Protein AF-A0A813FLG3-F1 (afdb_monomer_lite)

Organism: Polarella glacialis (NCBI:txid89957)

Secondary structure (DSSP, 8-state):
-EEEEEETTS-EEEEE--TTSBHHHHHHHHHHHTT-SSPEEEEETTEEPPGGGTTSBGGGGT--TTEEEEEEE-PPP---------------------------------------------------SSHHHHHHHHHHHHHHHHHHHHHHHHHHHHHHHHHHHHHHHHHHHHHHHSPPPPPEEEEEETTTTEEEEEEEETT-SS-EEEHHHHHHTT-GGG-BGGG-EE-TTSTTTPEEEEEEEEEEEEETTEEEEEEEEEE-GGGSSSTT-EEEEHHHHHHTT-EEETTTTEEEESSTTSEEEEBPPGGGS-GGGS--TTS-----

Foldseek 3Di:
DWEWEAEPVGQIDIDDDDQQAFQVVVQVVCCVVRVPPDRWFKDFPNRTDDPVRRRGGNVVVVDDPHTYIYTHDPDDDDDDDDDDDDDDDDDDDDDDDDDDDDDDDDDDDDDDDDDDDDDDDDDDDDDDDPVVVVVVVVVVVVVVVVVVVVVVVVVVVVVVVVVVVVVVVVVVVVVVVDDDDFWWFWWQFPQQRDIATATEDQQDPFWAFEPLQCVVSVNNVQFDQVQWDFDDPQPGPWTFNGKHWQTFIDQDPDTDGGIHGYTHLVPDLANGETYDYNVNCVVQVWDCDPPQQWIATNHPPHDTTHTDDPVVHDPNHDRPPPPPPPPD

InterPro domains:
  IPR000626 Ubiquitin-like domain [PS50053] (1-74)
  IPR001969 Aspartic peptidase, active site [PS00141] (198-209)
  IPR001995 Peptidase A2A, retrovirus, catalytic [PS50175] (196-239)
  IPR019103 Aspartic peptidase, DDI1-type [PF09668] (195-289)
  IPR021109 Aspartic peptidase domain superfamily [G3DSA:2.40.70.10] (162-315)
  IPR021109 Aspartic peptidase domain superfamily [SSF50630] (189-289)
  IPR029071 Ubiquitin-like domain superfamily [SSF54236] (1-74)

Sequence (328 aa):
MRLVVKTVGGKEALLEVDPDLPLDVVRTQAASLLELDADPVFVLRGRVLPPEEGDRPLREFGLQEGNLLVALIKGAHHSREESEAQAFSEQGENRTEAGRTPGSVDHVLTAVTLPSSLPSSSARHDVVDADAEFALQLQADEDERVARRFQEEVDGEIAMEEQAKHSLGEARVAEIKAVPRLCHVRGDIAACGTWIPLMVDTGAQMSVLSSNLAGRLGLLDKVDRTSAGVAGGIGGGSRVLGKLRNVGVRFGELELAVDFAVLDGNQLPSPNLAILGLDQLAVHHMVVDLNTRTLLIGGVDGYPVKMLEDSEVPEEMRMDAAQKCTLQ

Structure (mmCIF, N/CA/C/O backbone):
data_AF-A0A813FLG3-F1
#
_entry.id   AF-A0A813FLG3-F1
#
loop_
_atom_site.group_PDB
_atom_site.id
_atom_site.type_symbol
_atom_site.label_atom_id
_atom_site.label_alt_id
_atom_site.label_comp_id
_atom_site.label_asym_id
_atom_site.label_entity_id
_atom_site.label_seq_id
_atom_site.pdbx_PDB_ins_code
_atom_site.Cartn_x
_atom_site.Cartn_y
_atom_site.Cartn_z
_atom_site.occupancy
_atom_site.B_iso_or_equiv
_atom_site.auth_seq_id
_atom_site.auth_comp_id
_atom_site.auth_asym_id
_atom_site.auth_atom_id
_atom_site.pdbx_PDB_model_num
ATOM 1 N N . MET A 1 1 ? 34.781 -15.747 -20.614 1.00 84.31 1 MET A N 1
ATOM 2 C CA . MET A 1 1 ? 34.247 -14.647 -19.782 1.00 84.31 1 MET A CA 1
ATOM 3 C C . MET A 1 1 ? 33.885 -15.155 -18.395 1.00 84.31 1 MET A C 1
ATOM 5 O O . MET A 1 1 ? 33.550 -16.324 -18.246 1.00 84.31 1 MET A O 1
ATOM 9 N N . ARG A 1 2 ? 33.964 -14.287 -17.382 1.00 85.25 2 ARG A N 1
ATOM 10 C CA . ARG A 1 2 ? 33.601 -14.615 -15.996 1.00 85.25 2 ARG A CA 1
ATOM 11 C C . ARG A 1 2 ? 32.200 -14.099 -15.694 1.00 85.25 2 ARG A C 1
ATOM 13 O O . ARG A 1 2 ? 31.951 -12.913 -15.888 1.00 85.25 2 ARG A O 1
ATOM 20 N N . LEU A 1 3 ? 31.307 -14.961 -15.235 1.00 86.56 3 LEU A N 1
ATOM 21 C CA . LEU A 1 3 ? 29.932 -14.632 -14.871 1.00 86.56 3 LEU A CA 1
ATOM 22 C C . LEU A 1 3 ? 29.723 -14.911 -13.388 1.00 86.56 3 LEU A C 1
ATOM 24 O O . LEU A 1 3 ? 30.189 -15.921 -12.871 1.00 86.56 3 LEU A O 1
ATOM 28 N N . VAL A 1 4 ? 29.002 -14.029 -12.708 1.00 86.38 4 VAL A N 1
ATOM 29 C CA . VAL A 1 4 ? 28.599 -14.239 -11.317 1.00 86.38 4 VAL A CA 1
ATOM 30 C C . VAL A 1 4 ? 27.158 -14.714 -11.331 1.00 86.38 4 VAL A C 1
ATOM 32 O O . VAL A 1 4 ? 26.297 -14.014 -11.851 1.00 86.38 4 VAL A O 1
ATOM 35 N N . VAL A 1 5 ? 26.870 -15.883 -10.770 1.00 86.62 5 VAL A N 1
ATOM 36 C CA . VAL A 1 5 ? 25.507 -16.411 -10.668 1.00 86.62 5 VAL A CA 1
ATOM 37 C C . VAL A 1 5 ? 25.080 -16.400 -9.207 1.00 86.62 5 VAL A C 1
ATOM 39 O O . VAL A 1 5 ? 25.762 -16.973 -8.362 1.00 86.62 5 VAL A O 1
ATOM 42 N N . LYS A 1 6 ? 23.949 -15.760 -8.899 1.00 85.50 6 LYS A N 1
ATOM 43 C CA . LYS A 1 6 ? 23.368 -15.709 -7.551 1.00 85.50 6 LYS A CA 1
ATOM 44 C C . LYS A 1 6 ? 21.965 -16.282 -7.531 1.00 85.50 6 LYS A C 1
ATOM 46 O O . LYS A 1 6 ? 21.152 -15.990 -8.399 1.00 85.50 6 LYS A O 1
ATOM 51 N N . THR A 1 7 ? 21.656 -17.058 -6.508 1.00 83.12 7 THR A N 1
ATOM 52 C CA . THR A 1 7 ? 20.292 -17.518 -6.228 1.00 83.12 7 THR A CA 1
ATOM 53 C C . THR A 1 7 ? 19.562 -16.513 -5.341 1.00 83.12 7 THR A C 1
ATOM 55 O O . THR A 1 7 ? 20.187 -15.744 -4.609 1.00 83.12 7 THR A O 1
ATOM 58 N N . VAL A 1 8 ? 18.227 -16.558 -5.339 1.00 75.50 8 VAL A N 1
ATOM 59 C CA . VAL A 1 8 ? 17.405 -15.780 -4.386 1.00 75.50 8 VAL A CA 1
ATOM 60 C C . VAL A 1 8 ? 17.693 -16.187 -2.934 1.00 75.50 8 VAL A C 1
ATOM 62 O O . VAL A 1 8 ? 17.618 -15.360 -2.034 1.00 75.50 8 VAL A O 1
ATOM 65 N N . GLY A 1 9 ? 18.095 -17.444 -2.713 1.00 70.75 9 GLY A N 1
ATOM 66 C CA . GLY A 1 9 ? 18.502 -17.972 -1.407 1.00 70.75 9 GLY A CA 1
ATOM 67 C C . GLY A 1 9 ? 19.906 -17.557 -0.950 1.00 70.75 9 GLY A C 1
ATOM 68 O O . GLY A 1 9 ? 20.385 -18.074 0.054 1.00 70.75 9 GLY A O 1
ATOM 69 N N . GLY A 1 10 ? 20.591 -16.664 -1.673 1.00 73.44 10 GLY A N 1
ATOM 70 C CA . GLY A 1 10 ? 21.884 -16.108 -1.265 1.00 73.44 10 GLY A CA 1
ATOM 71 C C . GLY A 1 10 ? 23.115 -16.949 -1.620 1.00 73.44 10 GLY A C 1
ATOM 72 O O . GLY A 1 10 ? 24.229 -16.503 -1.357 1.00 73.44 10 GLY A O 1
ATOM 73 N N . LYS A 1 11 ? 22.959 -18.121 -2.254 1.00 80.25 11 LYS A N 1
ATOM 74 C CA . LYS A 1 11 ? 24.095 -18.874 -2.822 1.00 80.25 11 LYS A CA 1
ATOM 75 C C . LYS A 1 11 ? 24.667 -18.138 -4.038 1.00 80.25 11 LYS A C 1
ATOM 77 O O . LYS A 1 11 ? 23.892 -17.679 -4.880 1.00 80.25 11 LYS A O 1
ATOM 82 N N . GLU A 1 12 ? 25.991 -18.072 -4.142 1.00 87.44 12 GLU A N 1
ATOM 83 C CA . GLU A 1 12 ? 26.731 -17.408 -5.220 1.00 87.44 12 GLU A CA 1
ATOM 84 C C . GLU A 1 12 ? 27.806 -18.339 -5.791 1.00 87.44 12 GLU A C 1
ATOM 86 O O . GLU A 1 12 ? 28.502 -19.016 -5.037 1.00 87.44 12 GLU A O 1
ATOM 91 N N . ALA A 1 13 ? 27.953 -18.349 -7.115 1.00 85.12 13 ALA A N 1
ATOM 92 C CA . ALA A 1 13 ? 28.989 -19.085 -7.825 1.00 85.12 13 ALA A CA 1
ATOM 93 C C . ALA A 1 13 ? 29.596 -18.220 -8.932 1.00 85.12 13 ALA A C 1
ATOM 95 O O . ALA A 1 13 ? 28.900 -17.444 -9.591 1.00 85.12 13 ALA A O 1
ATOM 96 N N . LEU A 1 14 ? 30.900 -18.376 -9.148 1.00 87.06 14 LEU A N 1
ATOM 97 C CA . LEU A 1 14 ? 31.613 -17.769 -10.264 1.00 87.06 14 LEU A CA 1
ATOM 98 C C . LEU A 1 14 ? 31.764 -18.813 -11.372 1.00 87.06 14 LEU A C 1
ATOM 100 O O . LEU A 1 14 ? 32.332 -19.877 -11.141 1.00 87.06 14 LEU A O 1
ATOM 104 N N . LEU A 1 15 ? 31.263 -18.504 -12.564 1.00 85.50 15 LEU A N 1
ATOM 105 C CA . LEU A 1 15 ? 31.378 -19.353 -13.743 1.00 85.50 15 LEU A CA 1
ATOM 106 C C . LEU A 1 15 ? 32.374 -18.748 -14.729 1.00 85.50 15 LEU A C 1
ATOM 108 O O . LEU A 1 15 ? 32.225 -17.603 -15.156 1.00 85.50 15 LEU A O 1
ATOM 112 N N . GLU A 1 16 ? 33.364 -19.537 -15.132 1.00 85.69 16 GLU A N 1
ATOM 113 C CA . GLU A 1 16 ? 34.264 -19.204 -16.235 1.00 85.69 16 GLU A CA 1
ATOM 114 C C . GLU A 1 16 ? 33.795 -19.945 -17.488 1.00 85.69 16 GLU A C 1
ATOM 116 O O . GLU A 1 16 ? 33.975 -21.153 -17.611 1.00 85.69 16 GLU A O 1
ATOM 121 N N . VAL A 1 17 ? 33.141 -19.224 -18.400 1.00 85.56 17 VAL A N 1
ATOM 122 C CA . VAL A 1 17 ? 32.478 -19.806 -19.578 1.00 85.56 17 VAL A CA 1
ATOM 123 C C . VAL A 1 17 ? 32.877 -19.082 -20.854 1.00 85.56 17 VAL A C 1
ATOM 125 O O . VAL A 1 17 ? 33.133 -17.876 -20.846 1.00 85.56 17 VAL A O 1
ATOM 128 N N . ASP A 1 18 ? 32.942 -19.808 -21.962 1.00 83.25 18 ASP A N 1
ATOM 129 C CA . ASP A 1 18 ? 33.194 -19.227 -23.280 1.00 83.25 18 ASP A CA 1
ATOM 130 C C . ASP A 1 18 ? 31.951 -18.446 -23.764 1.00 83.25 18 ASP A C 1
ATOM 132 O O . ASP A 1 18 ? 30.843 -18.969 -23.633 1.00 83.25 18 ASP A O 1
ATOM 136 N N . PRO A 1 19 ? 32.074 -17.203 -24.279 1.00 80.50 19 PRO A N 1
ATOM 137 C CA . PRO A 1 19 ? 30.938 -16.434 -24.806 1.00 80.50 19 PRO A CA 1
ATOM 138 C C . PRO A 1 19 ? 30.184 -17.105 -25.966 1.00 80.50 19 PRO A C 1
ATOM 140 O O . PRO A 1 19 ? 29.029 -16.747 -26.218 1.00 80.50 19 PRO A O 1
ATOM 143 N N . ASP A 1 20 ? 30.805 -18.073 -26.638 1.00 82.56 20 ASP A N 1
ATOM 144 C CA . ASP A 1 20 ? 30.215 -18.811 -27.755 1.00 82.56 20 ASP A CA 1
ATOM 145 C C . ASP A 1 20 ? 29.472 -20.078 -27.307 1.00 82.56 20 ASP A C 1
ATOM 147 O O . ASP A 1 20 ? 28.843 -20.756 -28.121 1.00 82.56 20 ASP A O 1
ATOM 151 N N . LEU A 1 21 ? 29.521 -20.399 -26.012 1.00 84.69 21 LEU A N 1
ATOM 152 C CA . LEU A 1 21 ? 28.840 -21.553 -25.442 1.00 84.69 21 LEU A CA 1
ATOM 153 C C . LEU A 1 21 ? 27.316 -21.326 -25.398 1.00 84.69 21 LEU A C 1
ATOM 155 O O . LEU A 1 21 ? 26.886 -20.194 -25.169 1.00 84.69 21 LEU A O 1
ATOM 159 N N . PRO A 1 22 ? 26.483 -22.369 -25.568 1.00 85.88 22 PRO A N 1
ATOM 160 C CA . PRO A 1 22 ? 25.037 -22.251 -25.396 1.00 85.88 22 PRO A CA 1
ATOM 161 C C . PRO A 1 22 ? 24.629 -21.909 -23.958 1.00 85.88 22 PRO A C 1
ATOM 163 O O . PRO A 1 22 ? 25.272 -22.333 -22.989 1.00 85.88 22 PRO A O 1
ATOM 166 N N . LEU A 1 23 ? 23.513 -21.191 -23.815 1.00 82.69 23 LEU A N 1
ATOM 167 C CA . LEU A 1 23 ? 22.938 -20.817 -22.520 1.00 82.69 23 LEU A CA 1
ATOM 168 C C . LEU A 1 23 ? 22.598 -22.036 -21.646 1.00 82.69 23 LEU A C 1
ATOM 170 O O . LEU A 1 23 ? 22.758 -21.973 -20.424 1.00 82.69 23 LEU A O 1
ATOM 174 N N . ASP A 1 24 ? 22.186 -23.149 -22.251 1.00 84.06 24 ASP A N 1
ATOM 175 C CA . ASP A 1 24 ? 21.854 -24.379 -21.525 1.00 84.06 24 ASP A CA 1
ATOM 176 C C . ASP A 1 24 ? 23.061 -24.998 -20.819 1.00 84.06 24 ASP A C 1
ATOM 178 O O . ASP A 1 24 ? 22.944 -25.449 -19.681 1.00 84.06 24 ASP A O 1
ATOM 182 N N . VAL A 1 25 ? 24.251 -24.932 -21.420 1.00 84.81 25 VAL A N 1
ATOM 183 C CA . VAL A 1 25 ? 25.466 -25.451 -20.777 1.00 84.81 25 VAL A CA 1
ATOM 184 C C . VAL A 1 25 ? 25.806 -24.628 -19.533 1.00 84.81 25 VAL A C 1
ATOM 186 O O . VAL A 1 25 ? 26.179 -25.184 -18.500 1.00 84.81 25 VAL A O 1
ATOM 189 N N . VAL A 1 26 ? 25.612 -23.307 -19.593 1.00 84.75 26 VAL A N 1
ATOM 190 C CA . VAL A 1 26 ? 25.773 -22.421 -18.428 1.00 84.75 26 VAL A CA 1
ATOM 191 C C . VAL A 1 26 ? 24.714 -22.706 -17.369 1.00 84.75 26 VAL A C 1
ATOM 193 O O . VAL A 1 26 ? 25.022 -22.679 -16.178 1.00 84.75 26 VAL A O 1
ATOM 196 N N . ARG A 1 27 ? 23.483 -23.032 -17.781 1.00 84.94 27 ARG A N 1
ATOM 197 C CA . ARG A 1 27 ? 22.400 -23.428 -16.875 1.00 84.94 27 ARG A CA 1
ATOM 198 C C . ARG A 1 27 ? 22.758 -24.694 -16.108 1.00 84.94 27 ARG A C 1
ATOM 200 O O . ARG A 1 27 ? 22.678 -24.690 -14.882 1.00 84.94 27 ARG A O 1
ATOM 207 N N . THR A 1 28 ? 23.246 -25.720 -16.801 1.00 84.62 28 THR A N 1
ATOM 208 C CA . THR A 1 28 ? 23.690 -26.977 -16.187 1.00 84.62 28 THR A CA 1
ATOM 209 C C . THR A 1 28 ? 24.895 -26.773 -15.268 1.00 84.62 28 THR A C 1
ATOM 211 O O . THR A 1 28 ? 24.905 -27.276 -14.145 1.00 84.62 28 THR A O 1
ATOM 214 N N . GLN A 1 29 ? 25.900 -26.000 -15.696 1.00 85.38 29 GLN A N 1
ATOM 215 C CA . GLN A 1 29 ? 27.072 -25.709 -14.862 1.00 85.38 29 GLN A CA 1
ATOM 216 C C . GLN A 1 29 ? 26.696 -24.933 -13.597 1.00 85.38 29 GLN A C 1
ATOM 218 O O . GLN A 1 29 ? 27.168 -25.265 -12.511 1.00 85.38 29 GLN A O 1
ATOM 223 N N . ALA A 1 30 ? 25.817 -23.936 -13.709 1.00 83.62 30 ALA A N 1
ATOM 224 C CA . ALA A 1 30 ? 25.355 -23.172 -12.559 1.00 83.62 30 ALA A CA 1
ATOM 225 C C . ALA A 1 30 ? 24.484 -24.017 -11.623 1.00 83.62 30 ALA A C 1
ATOM 227 O O . ALA A 1 30 ? 24.653 -23.922 -10.412 1.00 83.62 30 ALA A O 1
ATOM 228 N N . ALA A 1 31 ? 23.594 -24.857 -12.162 1.00 83.56 31 ALA A N 1
ATOM 229 C CA . ALA A 1 31 ? 22.781 -25.779 -11.370 1.00 83.56 31 ALA A CA 1
ATOM 230 C C . ALA A 1 31 ? 23.656 -26.752 -10.570 1.00 83.56 31 ALA A C 1
ATOM 232 O O . ALA A 1 31 ? 23.415 -26.960 -9.383 1.00 83.56 31 ALA A O 1
ATOM 233 N N . SER A 1 32 ? 24.723 -27.268 -11.188 1.00 83.50 32 SER A N 1
ATOM 234 C CA . SER A 1 32 ? 25.688 -28.137 -10.513 1.00 83.50 32 SER A CA 1
ATOM 235 C C . SER A 1 32 ? 26.506 -27.404 -9.448 1.00 83.50 32 SER A C 1
ATOM 237 O O . SER A 1 32 ? 26.719 -27.956 -8.375 1.00 83.50 32 SER A O 1
ATOM 239 N N . LEU A 1 33 ? 26.983 -26.185 -9.726 1.00 84.19 33 LEU A N 1
ATOM 240 C CA . LEU A 1 33 ? 27.826 -25.417 -8.797 1.00 84.19 33 LEU A CA 1
ATOM 241 C C . LEU A 1 33 ? 27.048 -24.848 -7.606 1.00 84.19 33 LEU A C 1
ATOM 243 O O . LEU A 1 33 ? 27.610 -24.680 -6.528 1.00 84.19 33 LEU A O 1
ATOM 247 N N . LEU A 1 34 ? 25.771 -24.523 -7.805 1.00 81.81 34 LEU A N 1
ATOM 248 C CA . LEU A 1 34 ? 24.900 -23.945 -6.779 1.00 81.81 34 LEU A CA 1
ATOM 249 C C . LEU A 1 34 ? 24.033 -24.998 -6.068 1.00 81.81 34 LEU A C 1
ATOM 251 O O . LEU A 1 34 ? 23.252 -24.629 -5.184 1.00 81.81 34 LEU A O 1
ATOM 255 N N . GLU A 1 35 ? 24.189 -26.278 -6.431 1.00 80.19 35 GLU A N 1
ATOM 256 C CA . GLU A 1 35 ? 23.405 -27.414 -5.927 1.00 80.19 35 GLU A CA 1
ATOM 257 C C . GLU A 1 35 ? 21.898 -27.126 -6.012 1.00 80.19 35 GLU A C 1
ATOM 259 O O . GLU A 1 35 ? 21.205 -27.046 -4.996 1.00 80.19 35 GLU A O 1
ATOM 264 N N . LEU A 1 36 ? 21.411 -26.846 -7.224 1.00 79.56 36 LEU A N 1
ATOM 265 C CA . LEU A 1 36 ? 20.002 -26.534 -7.465 1.00 79.56 36 LEU A CA 1
ATOM 266 C C . LEU A 1 36 ? 19.247 -27.796 -7.884 1.00 79.56 36 LEU A C 1
ATOM 268 O O . LEU A 1 36 ? 19.658 -28.488 -8.811 1.00 79.56 36 LEU A O 1
ATOM 272 N N . ASP A 1 37 ? 18.107 -28.042 -7.239 1.00 72.69 37 ASP A N 1
ATOM 273 C CA . ASP A 1 37 ? 17.269 -29.229 -7.476 1.00 72.69 37 ASP A CA 1
ATOM 274 C C . ASP A 1 37 ? 16.438 -29.161 -8.771 1.00 72.69 37 ASP A C 1
ATOM 276 O O . ASP A 1 37 ? 15.784 -30.133 -9.148 1.00 72.69 37 ASP A O 1
ATOM 280 N N . ALA A 1 38 ? 16.426 -28.015 -9.457 1.00 76.75 38 ALA A N 1
ATOM 281 C CA . ALA A 1 38 ? 15.760 -27.857 -10.746 1.00 76.75 38 ALA A CA 1
ATOM 282 C C . ALA A 1 38 ? 16.511 -26.873 -11.645 1.00 76.75 38 ALA A C 1
ATOM 284 O O . ALA A 1 38 ? 17.301 -26.054 -11.167 1.00 76.75 38 ALA A O 1
ATOM 285 N N . ASP A 1 39 ? 16.208 -26.925 -12.944 1.00 76.56 39 ASP A N 1
ATOM 286 C CA . ASP A 1 39 ? 16.817 -26.050 -13.941 1.00 76.56 39 ASP A CA 1
ATOM 287 C C . ASP A 1 39 ? 16.489 -24.572 -13.663 1.00 76.56 39 ASP A C 1
ATOM 289 O O . ASP A 1 39 ? 15.319 -24.167 -13.716 1.00 76.56 39 ASP A O 1
ATOM 293 N N . PRO A 1 40 ? 17.501 -23.735 -13.364 1.00 79.00 40 PRO A N 1
ATOM 294 C CA . PRO A 1 40 ? 17.268 -22.341 -13.044 1.00 79.00 40 PRO A CA 1
ATOM 295 C C . PRO A 1 40 ? 16.911 -21.531 -14.289 1.00 79.00 40 PRO A C 1
ATOM 297 O O . PRO A 1 40 ? 17.572 -21.585 -15.327 1.00 79.00 40 PRO A O 1
ATOM 300 N N . VAL A 1 41 ? 15.902 -20.681 -14.149 1.00 84.38 41 VAL A N 1
ATOM 301 C CA . VAL A 1 41 ? 15.630 -19.597 -15.086 1.00 84.38 41 VAL A CA 1
ATOM 302 C C . VAL A 1 41 ? 16.542 -18.430 -14.732 1.00 84.38 41 VAL A C 1
ATOM 304 O O . VAL A 1 41 ? 16.508 -17.921 -13.611 1.00 84.38 41 VAL A O 1
ATOM 307 N N . PHE A 1 42 ? 17.362 -17.993 -15.680 1.00 86.00 42 PHE A N 1
ATOM 308 C CA . PHE A 1 42 ? 18.276 -16.886 -15.448 1.00 86.00 42 PHE A CA 1
ATOM 309 C C . PHE A 1 42 ? 17.628 -15.529 -15.697 1.00 86.00 42 PHE A C 1
ATOM 311 O O . PHE A 1 42 ? 16.871 -15.347 -16.646 1.00 86.00 42 PHE A O 1
ATOM 318 N N . VAL A 1 43 ? 17.989 -14.550 -14.873 1.00 82.19 43 VAL A N 1
ATOM 319 C CA . VAL A 1 43 ? 17.627 -13.145 -15.049 1.00 82.19 43 VAL A CA 1
ATOM 320 C C . VAL A 1 43 ? 18.896 -12.312 -15.154 1.00 82.19 43 VAL A C 1
ATOM 322 O O . VAL A 1 43 ? 19.738 -12.332 -14.256 1.00 82.19 43 VAL A O 1
ATOM 325 N N . LEU A 1 44 ? 19.014 -11.549 -16.237 1.00 81.00 44 LEU A N 1
ATOM 326 C CA . LEU A 1 44 ? 20.110 -10.621 -16.490 1.00 81.00 44 LEU A CA 1
ATOM 327 C C . LEU A 1 44 ? 19.562 -9.193 -16.514 1.00 81.00 44 LEU A C 1
ATOM 329 O O . LEU A 1 44 ? 18.715 -8.865 -17.342 1.00 81.00 44 LEU A O 1
ATOM 333 N N . ARG A 1 45 ? 20.040 -8.322 -15.614 1.00 77.44 45 ARG A N 1
ATOM 334 C CA . ARG A 1 45 ? 19.627 -6.899 -15.544 1.00 77.44 45 ARG A CA 1
ATOM 335 C C . ARG A 1 45 ? 18.095 -6.700 -15.532 1.00 77.44 45 ARG A C 1
ATOM 337 O O . ARG A 1 45 ? 17.582 -5.767 -16.142 1.00 77.44 45 ARG A O 1
ATOM 344 N N . GLY A 1 46 ? 17.368 -7.596 -14.862 1.00 66.25 46 GLY A N 1
ATOM 345 C CA . GLY A 1 46 ? 15.903 -7.565 -14.776 1.00 66.25 46 GLY A CA 1
ATOM 346 C C . GLY A 1 46 ? 15.161 -8.183 -15.968 1.00 66.25 46 GLY A C 1
ATOM 347 O O . GLY A 1 46 ? 13.935 -8.209 -15.957 1.00 66.25 46 GLY A O 1
ATOM 348 N N . ARG A 1 47 ? 15.866 -8.711 -16.977 1.00 79.19 47 ARG A N 1
ATOM 349 C CA . ARG A 1 47 ? 15.270 -9.458 -18.093 1.00 79.19 47 ARG A CA 1
ATOM 350 C C . ARG A 1 47 ? 15.420 -10.954 -17.869 1.00 79.19 47 ARG A C 1
ATOM 352 O O . ARG A 1 47 ? 16.527 -11.432 -17.631 1.00 79.19 47 ARG A O 1
ATOM 359 N N . VAL A 1 48 ? 14.311 -11.680 -17.954 1.00 81.50 48 VAL A N 1
ATOM 360 C CA . VAL A 1 48 ? 14.309 -13.144 -17.923 1.00 81.50 48 VAL A CA 1
ATOM 361 C C . VAL A 1 48 ? 14.901 -13.652 -19.234 1.00 81.50 48 VAL A C 1
ATOM 363 O O . VAL A 1 48 ? 14.416 -13.290 -20.304 1.00 81.50 48 VAL A O 1
ATOM 366 N N . LEU A 1 49 ? 15.948 -14.470 -19.151 1.00 81.06 49 LEU A N 1
ATOM 367 C CA . LEU A 1 49 ? 16.484 -15.167 -20.311 1.00 81.06 49 LEU A CA 1
ATOM 368 C C . LEU A 1 49 ? 15.532 -16.325 -20.651 1.00 81.06 49 LEU A C 1
ATOM 370 O O . LEU A 1 49 ? 15.282 -17.171 -19.783 1.00 81.06 49 LEU A O 1
ATOM 374 N N . PRO A 1 50 ? 14.949 -16.345 -21.862 1.00 76.00 50 PRO A N 1
ATOM 375 C CA . PRO A 1 50 ? 13.939 -17.327 -22.221 1.00 76.00 50 PRO A CA 1
ATOM 376 C C . PRO A 1 50 ? 14.537 -18.742 -22.195 1.00 76.00 50 PRO A C 1
ATOM 378 O O . PRO A 1 50 ? 15.582 -18.976 -22.803 1.00 76.00 50 PRO A O 1
ATOM 381 N N . PRO A 1 51 ? 13.888 -19.704 -21.514 1.00 69.38 51 PRO A N 1
ATOM 382 C CA . PRO A 1 51 ? 14.398 -21.070 -21.420 1.00 69.38 51 PRO A CA 1
ATOM 383 C C . PRO A 1 51 ? 14.373 -21.809 -22.767 1.00 69.38 51 PRO A C 1
ATOM 385 O O . PRO A 1 51 ? 15.147 -22.737 -22.954 1.00 69.38 51 PRO A O 1
ATOM 388 N N . GLU A 1 52 ? 13.522 -21.378 -23.702 1.00 70.94 52 GLU A N 1
ATOM 389 C CA . GLU A 1 52 ? 13.352 -21.981 -25.034 1.00 70.94 52 GLU A CA 1
ATOM 390 C C . GLU A 1 52 ? 14.464 -21.600 -26.026 1.00 70.94 52 GLU A C 1
ATOM 392 O O . GLU A 1 52 ? 14.611 -22.241 -27.061 1.00 70.94 52 GLU A O 1
ATOM 397 N N . GLU A 1 53 ? 15.276 -20.585 -25.714 1.00 74.88 53 GLU A N 1
ATOM 398 C CA . GLU A 1 53 ? 16.407 -20.156 -26.550 1.00 74.88 53 GLU A CA 1
ATOM 399 C C . GLU A 1 53 ? 17.754 -20.693 -26.024 1.00 74.88 53 GLU A C 1
ATOM 401 O O . GLU A 1 53 ? 18.806 -20.095 -26.242 1.00 74.88 53 GLU A O 1
ATOM 406 N N . GLY A 1 54 ? 17.723 -21.829 -25.320 1.00 71.31 54 GLY A N 1
ATOM 407 C CA . GLY A 1 54 ? 18.868 -22.460 -24.654 1.00 71.31 54 GLY A CA 1
ATOM 408 C C . GLY A 1 54 ? 20.065 -22.798 -25.551 1.00 71.31 54 GLY A C 1
ATOM 409 O O . GLY A 1 54 ? 21.210 -22.756 -25.092 1.00 71.31 54 GLY A O 1
ATOM 410 N N . ASP A 1 55 ? 19.802 -23.047 -26.835 1.00 78.50 55 ASP A N 1
ATOM 411 C CA . ASP A 1 55 ? 20.807 -23.382 -27.852 1.00 78.50 55 ASP A CA 1
ATOM 412 C C . ASP A 1 55 ? 21.588 -22.164 -28.372 1.00 78.50 55 ASP A C 1
ATOM 414 O O . ASP A 1 55 ? 22.613 -22.320 -29.040 1.00 78.50 55 ASP A O 1
ATOM 418 N N . ARG A 1 56 ? 21.122 -20.939 -28.090 1.00 81.69 56 ARG A N 1
ATOM 419 C CA . ARG A 1 56 ? 21.793 -19.721 -28.558 1.00 81.69 56 ARG A CA 1
ATOM 420 C C . ARG A 1 56 ? 23.044 -19.420 -27.726 1.00 81.69 56 ARG A C 1
ATOM 422 O O . ARG A 1 56 ? 23.053 -19.651 -26.511 1.00 81.69 56 ARG A O 1
ATOM 429 N N . PRO A 1 57 ? 24.099 -18.874 -28.353 1.00 83.50 57 PRO A N 1
ATOM 430 C CA . PRO A 1 57 ? 25.330 -18.527 -27.660 1.00 83.50 57 PRO A CA 1
ATOM 431 C C . PRO A 1 57 ? 25.117 -17.343 -26.709 1.00 83.50 57 PRO A C 1
ATOM 433 O O . PRO A 1 57 ? 24.350 -16.419 -26.989 1.00 83.50 57 PRO A O 1
ATOM 436 N N . LEU A 1 58 ? 25.849 -17.329 -25.595 1.00 80.50 58 LEU A N 1
ATOM 437 C CA . LEU A 1 58 ? 25.707 -16.321 -24.532 1.00 80.50 58 LEU A CA 1
ATOM 438 C C . LEU A 1 58 ? 25.862 -14.875 -25.032 1.00 80.50 58 LEU A C 1
ATOM 440 O O . LEU A 1 58 ? 25.214 -13.967 -24.502 1.00 80.50 58 LEU A O 1
ATOM 444 N N . ARG A 1 59 ? 26.687 -14.653 -26.063 1.00 79.00 59 ARG A N 1
ATOM 445 C CA . ARG A 1 59 ? 26.889 -13.335 -26.691 1.00 79.00 59 ARG A CA 1
ATOM 446 C C . ARG A 1 59 ? 25.595 -12.703 -27.221 1.00 79.00 59 ARG A C 1
ATOM 448 O O . ARG A 1 59 ? 25.451 -11.486 -27.155 1.00 79.00 59 ARG A O 1
ATOM 455 N N . GLU A 1 60 ? 24.640 -13.507 -27.690 1.00 80.06 60 GLU A N 1
ATOM 456 C CA . GLU A 1 60 ? 23.364 -13.017 -28.239 1.00 80.06 60 GLU A CA 1
ATOM 457 C C . GLU A 1 60 ? 22.429 -12.488 -27.146 1.00 80.06 60 GLU A C 1
ATOM 459 O O . GLU A 1 60 ? 21.610 -11.605 -27.393 1.00 80.06 60 GLU A O 1
ATOM 464 N N . PHE A 1 61 ? 22.615 -12.941 -25.904 1.00 76.12 61 PHE A N 1
ATOM 465 C CA . PHE A 1 61 ? 21.888 -12.444 -24.735 1.00 76.12 61 PHE A CA 1
ATOM 466 C C . PHE A 1 61 ? 22.520 -11.186 -24.118 1.00 76.12 61 PHE A C 1
ATOM 468 O O . PHE A 1 61 ? 22.050 -10.695 -23.089 1.00 76.12 61 PHE A O 1
ATOM 475 N N . GLY A 1 62 ? 23.584 -10.649 -24.729 1.00 74.12 62 GLY A N 1
ATOM 476 C CA . GLY A 1 62 ? 24.288 -9.460 -24.247 1.00 74.12 62 GLY A CA 1
ATOM 477 C C . GLY A 1 62 ? 25.104 -9.698 -22.974 1.00 74.12 62 GLY A C 1
ATOM 478 O O . GLY A 1 62 ? 25.367 -8.748 -22.233 1.00 74.12 62 GLY A O 1
ATOM 479 N N . LEU A 1 63 ? 25.483 -10.953 -22.705 1.00 78.50 63 LEU A N 1
ATOM 480 C CA . LEU A 1 63 ? 26.327 -11.322 -21.572 1.00 78.50 63 LEU A CA 1
ATOM 481 C C . LEU A 1 63 ? 27.773 -10.890 -21.816 1.00 78.50 63 LEU A C 1
ATOM 483 O O . LEU A 1 63 ? 28.374 -11.201 -22.841 1.00 78.50 63 LEU A O 1
ATOM 487 N N . GLN A 1 64 ? 28.329 -10.175 -20.845 1.00 78.06 64 GLN A N 1
ATOM 488 C CA . GLN A 1 64 ? 29.710 -9.701 -20.845 1.00 78.06 64 GLN A CA 1
ATOM 489 C C . GLN A 1 64 ? 30.440 -10.157 -19.579 1.00 78.06 64 GLN A C 1
ATOM 491 O O . GLN A 1 64 ? 29.829 -10.604 -18.605 1.00 78.06 64 GLN A O 1
ATOM 496 N N . GLU A 1 65 ? 31.762 -10.004 -19.569 1.00 80.12 65 GLU A N 1
ATOM 497 C CA . GLU A 1 65 ? 32.570 -10.289 -18.386 1.00 80.12 65 GLU A CA 1
ATOM 498 C C . GLU A 1 65 ? 32.094 -9.486 -17.159 1.00 80.12 65 GLU A C 1
ATOM 500 O O . GLU 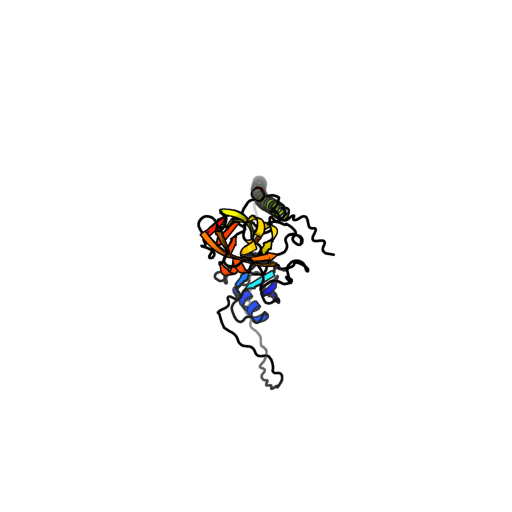A 1 65 ? 31.776 -8.300 -17.240 1.00 80.12 65 GLU A O 1
ATOM 505 N N . GLY A 1 66 ? 31.997 -10.163 -16.014 1.00 76.44 66 GLY A N 1
ATOM 506 C CA . GLY A 1 66 ? 31.532 -9.608 -14.744 1.00 76.44 66 GLY A CA 1
ATOM 507 C C . GLY A 1 66 ? 30.013 -9.457 -14.623 1.00 76.44 66 GLY A C 1
ATOM 508 O O . GLY A 1 66 ? 29.542 -8.857 -13.659 1.00 76.44 66 GLY A O 1
ATOM 509 N N . ASN A 1 67 ? 29.222 -9.955 -15.579 1.00 84.25 67 ASN A N 1
ATOM 510 C CA . ASN A 1 67 ? 27.764 -9.873 -15.490 1.00 84.25 67 ASN A CA 1
ATOM 511 C C . ASN A 1 67 ? 27.204 -10.754 -14.364 1.00 84.25 67 ASN A C 1
ATOM 513 O O . ASN A 1 67 ? 27.637 -11.891 -14.169 1.00 84.25 67 ASN A O 1
ATOM 517 N N . LEU A 1 68 ? 26.212 -10.206 -13.653 1.00 81.69 68 LEU A N 1
ATOM 518 C CA . LEU A 1 68 ? 25.455 -10.893 -12.612 1.00 81.69 68 LEU A CA 1
ATOM 519 C C . LEU A 1 68 ? 24.196 -11.531 -13.210 1.00 81.69 68 LEU A C 1
ATOM 521 O O . LEU A 1 68 ? 23.313 -10.830 -13.711 1.00 81.69 68 LEU A O 1
ATOM 525 N N . LEU A 1 69 ? 24.112 -12.849 -13.103 1.00 83.75 69 LEU A N 1
ATOM 526 C CA . LEU A 1 69 ? 22.958 -13.671 -13.432 1.00 83.75 69 LEU A CA 1
ATOM 527 C C . LEU A 1 69 ? 22.231 -14.051 -12.143 1.00 83.75 69 LEU A C 1
ATOM 529 O O . LEU A 1 69 ? 22.836 -14.588 -11.218 1.00 83.75 69 LEU A O 1
ATOM 533 N N . VAL A 1 70 ? 20.926 -13.805 -12.080 1.00 83.94 70 VAL A N 1
ATOM 534 C CA . VAL A 1 70 ? 20.094 -14.298 -10.978 1.00 83.94 70 VAL A CA 1
ATOM 535 C C . VAL A 1 70 ? 19.433 -15.604 -11.404 1.00 83.94 70 VAL A C 1
ATOM 537 O O . VAL A 1 70 ? 18.687 -15.625 -12.377 1.00 83.94 70 VAL A O 1
ATOM 540 N N . ALA A 1 71 ? 19.715 -16.690 -10.692 1.00 82.44 71 ALA A N 1
ATOM 541 C CA . ALA A 1 71 ? 19.119 -18.005 -10.896 1.00 82.44 71 ALA A CA 1
ATOM 542 C C . ALA A 1 71 ? 17.810 -18.123 -10.098 1.00 82.44 71 ALA A C 1
ATOM 544 O O . ALA A 1 71 ? 17.820 -18.147 -8.863 1.00 82.44 71 ALA A O 1
ATOM 545 N N . LEU A 1 72 ? 16.684 -18.196 -10.809 1.00 79.88 72 LEU A N 1
ATOM 546 C CA . LEU A 1 72 ? 15.351 -18.423 -10.257 1.00 79.88 72 LEU A CA 1
ATOM 547 C C . LEU A 1 72 ? 14.948 -19.882 -10.465 1.00 79.88 72 LEU A C 1
ATOM 549 O O . LEU A 1 72 ? 14.839 -20.344 -11.597 1.00 79.88 72 LEU A O 1
ATOM 553 N N . ILE A 1 73 ? 14.669 -20.601 -9.386 1.00 78.62 73 ILE A N 1
ATOM 554 C CA . ILE A 1 73 ? 14.122 -21.956 -9.471 1.00 78.62 73 ILE A CA 1
ATOM 555 C C . ILE A 1 73 ? 12.596 -21.836 -9.530 1.00 78.62 73 ILE A C 1
ATOM 557 O O . ILE A 1 73 ? 11.984 -21.269 -8.622 1.00 78.62 73 ILE A O 1
ATOM 561 N N . LYS A 1 74 ? 11.959 -22.358 -10.586 1.00 61.47 74 LYS A N 1
ATOM 562 C CA . LYS A 1 74 ? 10.499 -22.529 -10.605 1.00 61.47 74 LYS A CA 1
ATOM 563 C C . LYS A 1 74 ? 10.152 -23.662 -9.640 1.00 61.47 74 LYS A C 1
ATOM 565 O O . LYS A 1 74 ? 10.266 -24.830 -9.990 1.00 61.47 74 LYS A O 1
ATOM 570 N N . GLY A 1 75 ? 9.781 -23.315 -8.410 1.00 45.78 75 GLY A N 1
ATOM 571 C CA . GLY A 1 75 ? 9.405 -24.297 -7.400 1.00 45.78 75 GLY A CA 1
ATOM 572 C C . GLY A 1 75 ? 8.181 -25.103 -7.835 1.00 45.78 75 GLY A C 1
ATOM 573 O O . GLY A 1 75 ? 7.088 -24.555 -7.968 1.00 45.78 75 GLY A O 1
ATOM 574 N N . ALA A 1 76 ? 8.353 -26.413 -8.007 1.00 34.44 76 ALA A N 1
ATOM 575 C CA . ALA A 1 76 ? 7.271 -27.345 -7.743 1.00 34.44 76 ALA A CA 1
ATOM 576 C C . ALA A 1 76 ? 6.974 -27.281 -6.236 1.00 34.44 76 ALA A C 1
ATOM 578 O O . ALA A 1 76 ? 7.888 -27.338 -5.414 1.00 34.44 76 ALA A O 1
ATOM 579 N N . HIS A 1 77 ? 5.704 -27.120 -5.869 1.00 34.44 77 HIS A N 1
ATOM 580 C CA . HIS A 1 77 ? 5.265 -27.244 -4.484 1.00 34.44 77 HIS A CA 1
ATOM 581 C C . HIS A 1 77 ? 5.728 -28.587 -3.905 1.00 34.44 77 HIS A C 1
ATOM 583 O O . HIS A 1 77 ? 5.244 -29.626 -4.343 1.00 34.44 77 HIS A O 1
ATOM 589 N N . HIS A 1 78 ? 6.553 -28.566 -2.859 1.00 32.22 78 HIS A N 1
ATOM 590 C CA . HIS A 1 78 ? 6.517 -29.613 -1.848 1.00 32.22 78 HIS A CA 1
ATOM 591 C C . HIS A 1 78 ? 6.589 -29.023 -0.438 1.00 32.22 78 HIS A C 1
ATOM 593 O O . HIS A 1 78 ? 7.437 -28.212 -0.081 1.00 32.22 78 HIS A O 1
ATOM 599 N N . SER A 1 79 ? 5.584 -29.426 0.326 1.00 27.88 79 SER A N 1
ATOM 600 C CA . SER A 1 79 ? 5.354 -29.236 1.747 1.00 27.88 79 SER A CA 1
ATOM 601 C C . SER A 1 79 ? 6.493 -29.779 2.617 1.00 27.88 79 SER A C 1
ATOM 603 O O . SER A 1 79 ? 6.872 -30.930 2.451 1.00 27.88 79 SER A O 1
ATOM 605 N N . ARG A 1 80 ? 6.926 -28.958 3.583 1.00 31.70 80 ARG A N 1
ATOM 606 C CA . ARG A 1 80 ? 7.197 -29.278 5.002 1.00 31.70 80 ARG A CA 1
ATOM 607 C C . ARG A 1 80 ? 7.830 -30.647 5.317 1.00 31.70 80 ARG A C 1
ATOM 609 O O . ARG A 1 80 ? 7.127 -31.642 5.257 1.00 31.70 80 ARG A O 1
ATOM 616 N N . GLU A 1 81 ? 9.048 -30.638 5.866 1.00 29.17 81 GLU A N 1
ATOM 617 C CA . GLU A 1 81 ? 9.344 -31.216 7.192 1.00 29.17 81 GLU A CA 1
ATOM 618 C C . GLU A 1 81 ? 10.748 -30.837 7.695 1.00 29.17 81 GLU A C 1
ATOM 620 O O . GLU A 1 81 ? 11.710 -30.736 6.939 1.00 29.17 81 GLU A O 1
ATOM 625 N N . GLU A 1 82 ? 10.810 -30.559 8.996 1.00 33.25 82 GLU A N 1
ATOM 626 C CA . GLU A 1 82 ? 12.009 -30.330 9.798 1.00 33.25 82 GLU A CA 1
ATOM 627 C C . GLU A 1 82 ? 12.809 -31.635 9.922 1.00 33.25 82 GLU A C 1
ATOM 629 O O . GLU A 1 82 ? 12.206 -32.675 10.166 1.00 33.25 82 GLU A O 1
ATOM 634 N N . SER A 1 83 ? 14.145 -31.578 9.865 1.00 27.05 83 SER A N 1
ATOM 635 C CA . SER A 1 83 ? 14.983 -32.196 10.904 1.00 27.05 83 SER A CA 1
ATOM 636 C C . SER A 1 83 ? 16.460 -31.850 10.716 1.00 27.05 83 SER A C 1
ATOM 638 O O . SER A 1 83 ? 17.082 -32.181 9.708 1.00 27.05 83 SER A O 1
ATOM 640 N N . GLU A 1 84 ? 17.033 -31.217 11.734 1.00 29.61 84 GLU A N 1
ATOM 641 C CA . GLU A 1 84 ? 18.472 -31.197 11.966 1.00 29.61 84 GLU A CA 1
ATOM 642 C C . GLU A 1 84 ? 18.983 -32.575 12.430 1.00 29.61 84 GLU A C 1
ATOM 644 O O . GLU A 1 84 ? 18.249 -33.365 13.027 1.00 29.61 84 GLU A O 1
ATOM 649 N N . ALA A 1 85 ? 20.298 -32.744 12.245 1.00 27.14 85 ALA A N 1
ATOM 650 C CA . ALA A 1 85 ? 21.225 -33.669 12.901 1.00 27.14 85 ALA A CA 1
ATOM 651 C C . ALA A 1 85 ? 21.284 -35.124 12.398 1.00 27.14 85 ALA A C 1
ATOM 653 O O . ALA A 1 85 ? 20.484 -35.967 12.785 1.00 27.14 85 ALA A O 1
ATOM 654 N N . GLN A 1 86 ? 22.386 -35.473 11.720 1.00 27.91 86 GLN A N 1
ATOM 655 C CA . GLN A 1 86 ? 23.462 -36.243 12.362 1.00 27.91 86 GLN A CA 1
ATOM 656 C C . GLN A 1 86 ? 24.724 -36.349 11.496 1.00 27.91 86 GLN A C 1
ATOM 658 O O . GLN A 1 86 ? 24.715 -36.253 10.275 1.00 27.91 86 GLN A O 1
ATOM 663 N N . ALA A 1 87 ? 25.828 -36.494 12.214 1.00 26.12 87 ALA A N 1
ATOM 664 C CA . ALA A 1 87 ? 27.209 -36.402 11.801 1.00 26.12 87 ALA A CA 1
ATOM 665 C C . ALA A 1 87 ? 27.851 -37.789 11.567 1.00 26.12 87 ALA A C 1
ATOM 667 O O . ALA A 1 87 ? 27.547 -38.730 12.289 1.00 26.12 87 ALA A O 1
ATOM 668 N N . PHE A 1 88 ? 28.853 -37.796 10.674 1.00 26.83 88 PHE A N 1
ATOM 669 C CA . PHE A 1 88 ? 30.107 -38.581 10.684 1.00 26.83 88 PHE A CA 1
ATOM 670 C C . PHE A 1 88 ? 30.216 -40.022 10.111 1.00 26.83 88 PHE A C 1
ATOM 672 O O . PHE A 1 88 ? 29.632 -40.965 10.629 1.00 26.83 88 PHE A O 1
ATOM 679 N N . SER A 1 89 ? 31.197 -40.130 9.182 1.00 26.27 89 SER A N 1
ATOM 680 C CA . SER A 1 89 ? 32.159 -41.227 8.865 1.00 26.27 89 SER A CA 1
ATOM 681 C C . SER A 1 89 ? 31.604 -42.544 8.274 1.00 26.27 89 SER A C 1
ATOM 683 O O . SER A 1 89 ? 30.488 -42.912 8.588 1.00 26.27 89 SER A O 1
ATOM 685 N N . GLU A 1 90 ? 32.240 -43.309 7.372 1.00 27.09 90 GLU A N 1
ATOM 686 C CA . GLU A 1 90 ? 33.644 -43.657 7.050 1.00 27.09 90 GLU A CA 1
ATOM 687 C C . GLU A 1 90 ? 33.728 -44.097 5.555 1.00 27.09 90 GLU A C 1
ATOM 689 O O . GLU A 1 90 ? 32.752 -44.606 5.016 1.00 27.09 90 GLU A O 1
ATOM 694 N N . GLN A 1 91 ? 34.747 -43.687 4.781 1.00 27.02 91 GLN A N 1
ATOM 695 C CA . GLN A 1 91 ? 35.905 -44.463 4.254 1.00 27.02 91 GLN A CA 1
ATOM 696 C C . GLN A 1 91 ? 35.661 -45.722 3.384 1.00 27.02 91 GLN A C 1
ATOM 698 O O . GLN A 1 91 ? 34.864 -46.591 3.713 1.00 27.02 91 GLN A O 1
ATOM 703 N N . GLY A 1 92 ? 36.499 -45.857 2.337 1.00 24.38 92 GLY A N 1
ATOM 704 C CA . GLY A 1 92 ? 36.829 -47.115 1.634 1.00 24.38 92 GLY A CA 1
ATOM 705 C C . GLY A 1 92 ? 36.748 -47.002 0.103 1.00 24.38 92 GLY A C 1
ATOM 706 O O . GLY A 1 92 ? 35.687 -47.186 -0.473 1.00 24.38 92 GLY A O 1
ATOM 707 N N . GLU A 1 93 ? 37.772 -46.479 -0.582 1.00 28.52 93 GLU A N 1
ATOM 708 C CA . GLU A 1 93 ? 38.814 -47.259 -1.291 1.00 28.52 93 GLU A CA 1
ATOM 709 C C . GLU A 1 93 ? 38.304 -48.274 -2.341 1.00 28.52 93 GLU A C 1
ATOM 711 O O . GLU A 1 93 ? 37.790 -49.329 -1.988 1.00 28.52 93 GLU A O 1
ATOM 716 N N . ASN A 1 94 ? 38.590 -48.039 -3.634 1.00 27.44 94 ASN A N 1
ATOM 717 C CA . ASN A 1 94 ? 39.585 -48.855 -4.351 1.00 27.44 94 ASN A CA 1
ATOM 718 C C . ASN A 1 94 ? 39.956 -48.346 -5.760 1.00 27.44 94 ASN A C 1
ATOM 720 O O . ASN A 1 94 ? 39.119 -47.927 -6.554 1.00 27.44 94 ASN A O 1
ATOM 724 N N . ARG A 1 95 ? 41.266 -48.450 -6.032 1.00 27.12 95 ARG A N 1
ATOM 725 C CA . ARG A 1 95 ? 41.974 -48.392 -7.329 1.00 27.12 95 ARG A CA 1
ATOM 726 C C . ARG A 1 95 ? 41.465 -49.509 -8.269 1.00 27.12 95 ARG A C 1
ATOM 728 O O . ARG A 1 95 ? 40.825 -50.442 -7.801 1.00 27.12 95 ARG A O 1
ATOM 735 N N . THR A 1 96 ? 41.723 -49.565 -9.580 1.00 26.73 96 THR A N 1
ATOM 736 C CA . THR A 1 96 ? 43.008 -49.696 -10.326 1.00 26.73 96 THR A CA 1
ATOM 737 C C . THR A 1 96 ? 42.587 -49.917 -11.808 1.00 26.73 96 THR A C 1
ATOM 739 O O . THR A 1 96 ? 41.539 -50.515 -12.011 1.00 26.73 96 THR A O 1
ATOM 742 N N . GLU A 1 97 ? 43.168 -49.372 -12.886 1.00 28.75 97 GLU A N 1
ATOM 743 C CA . GLU A 1 97 ? 44.401 -49.730 -13.637 1.00 28.75 97 GLU A CA 1
ATOM 744 C C . GLU A 1 97 ? 44.361 -48.871 -14.936 1.00 28.75 97 GLU A C 1
ATOM 746 O O . GLU A 1 97 ? 43.308 -48.756 -15.551 1.00 28.75 97 GLU A O 1
ATOM 751 N N . ALA A 1 98 ? 45.345 -48.039 -15.305 1.00 27.19 98 ALA A N 1
ATOM 752 C CA . ALA A 1 98 ? 46.665 -48.313 -15.899 1.00 27.19 98 ALA A CA 1
ATOM 753 C C . ALA A 1 98 ? 46.641 -49.019 -17.277 1.00 27.19 98 ALA A C 1
ATOM 755 O O . ALA A 1 98 ? 46.363 -50.209 -17.362 1.00 27.19 98 ALA A O 1
ATOM 756 N N . GLY A 1 99 ? 47.050 -48.317 -18.353 1.00 25.28 99 GLY A N 1
ATOM 757 C CA . GLY A 1 99 ? 47.196 -48.948 -19.674 1.00 25.28 99 GLY A CA 1
ATOM 758 C C . GLY A 1 99 ? 47.696 -48.104 -20.862 1.00 25.28 99 GLY A C 1
ATOM 759 O O . GLY A 1 99 ? 46.973 -47.976 -21.834 1.00 25.28 99 GLY A O 1
ATOM 760 N N . ARG A 1 100 ? 48.966 -47.664 -20.812 1.00 27.94 100 ARG A N 1
ATOM 761 C CA . ARG A 1 100 ? 49.949 -47.534 -21.929 1.00 27.94 100 ARG A CA 1
ATOM 762 C C . ARG A 1 100 ? 49.806 -46.477 -23.056 1.00 27.94 100 ARG A C 1
ATOM 764 O O . ARG A 1 100 ? 48.802 -46.338 -23.735 1.00 27.94 100 ARG A O 1
ATOM 771 N N . THR A 1 101 ? 50.948 -45.822 -23.288 1.00 28.70 101 THR A N 1
ATOM 772 C CA . THR A 1 101 ? 51.376 -44.942 -24.398 1.00 28.70 101 THR A CA 1
ATOM 773 C C . THR A 1 101 ? 52.108 -45.761 -25.512 1.00 28.70 101 THR A C 1
ATOM 775 O O . THR A 1 101 ? 52.023 -46.988 -25.478 1.00 28.70 101 THR A O 1
ATOM 778 N N . PRO A 1 102 ? 52.870 -45.173 -26.472 1.00 43.00 102 PRO A N 1
ATOM 779 C CA . PRO A 1 102 ? 52.445 -44.747 -27.817 1.00 43.00 102 PRO A CA 1
ATOM 780 C C . PRO A 1 102 ? 53.297 -45.367 -28.971 1.00 43.00 102 PRO A C 1
ATOM 782 O O . PRO A 1 102 ? 54.308 -46.020 -28.731 1.00 43.00 102 PRO A O 1
ATOM 785 N N . GLY A 1 103 ? 52.948 -45.110 -30.238 1.00 26.81 103 GLY A N 1
ATOM 786 C CA . GLY A 1 103 ? 53.790 -45.386 -31.427 1.00 26.81 103 GLY A CA 1
ATOM 787 C C . GLY A 1 103 ? 53.061 -44.927 -32.698 1.00 26.81 103 GLY A C 1
ATOM 788 O O . GLY A 1 103 ? 51.918 -45.311 -32.893 1.00 26.81 103 GLY A O 1
ATOM 789 N N . SER A 1 104 ? 53.489 -43.867 -33.390 1.00 26.83 104 SER A N 1
ATOM 790 C CA . SER A 1 104 ? 54.586 -43.719 -34.369 1.00 26.83 104 SER A CA 1
ATOM 791 C C . SER A 1 104 ? 54.244 -44.174 -35.797 1.00 26.83 104 SER A C 1
ATOM 793 O O . SER A 1 104 ? 53.921 -45.338 -35.996 1.00 26.83 104 SER A O 1
ATOM 795 N N . VAL A 1 105 ? 54.494 -43.234 -36.725 1.00 28.19 105 VAL A N 1
ATOM 796 C CA . VAL A 1 105 ? 54.879 -43.325 -38.156 1.00 28.19 105 VAL A CA 1
ATOM 797 C C . VAL A 1 105 ? 53.892 -43.872 -39.201 1.00 28.19 105 VAL A C 1
ATOM 799 O O . VAL A 1 105 ? 53.471 -45.015 -39.142 1.00 28.19 105 VAL A O 1
ATOM 802 N N . ASP A 1 106 ? 53.537 -43.032 -40.186 1.00 29.53 106 ASP A N 1
ATOM 803 C CA . ASP A 1 106 ? 54.089 -43.036 -41.564 1.00 29.53 106 ASP A CA 1
ATOM 804 C C . ASP A 1 106 ? 53.413 -41.914 -42.394 1.00 29.53 106 ASP A C 1
ATOM 806 O O . ASP A 1 106 ? 52.201 -41.736 -42.358 1.00 29.53 106 ASP A O 1
ATOM 810 N N . HIS A 1 107 ? 54.160 -40.927 -42.907 1.00 28.08 107 HIS A N 1
ATOM 811 C CA . HIS A 1 107 ? 54.752 -40.871 -44.257 1.00 28.08 107 HIS A CA 1
ATOM 812 C C . HIS A 1 107 ? 53.753 -41.076 -45.407 1.00 28.08 107 HIS A C 1
ATOM 814 O O . HIS A 1 107 ? 53.357 -42.203 -45.641 1.00 28.08 107 HIS A O 1
ATOM 820 N N . VAL A 1 108 ? 53.470 -40.016 -46.186 1.00 31.48 108 VAL A N 1
ATOM 821 C CA . VAL A 1 108 ? 53.749 -39.930 -47.642 1.00 31.48 108 VAL A CA 1
ATOM 822 C C . VAL A 1 108 ? 53.783 -38.444 -48.049 1.00 31.48 108 VAL A C 1
ATOM 824 O O . VAL A 1 108 ? 52.751 -37.795 -48.201 1.00 31.48 108 VAL A O 1
ATOM 827 N N . LEU A 1 109 ? 54.992 -37.910 -48.250 1.00 28.08 109 LEU A N 1
ATOM 828 C CA . LEU A 1 109 ? 55.249 -36.794 -49.164 1.00 28.08 109 LEU A CA 1
ATOM 829 C C . LEU A 1 109 ? 55.496 -37.415 -50.541 1.00 28.08 109 LEU A C 1
ATOM 831 O O . LEU A 1 109 ? 56.350 -38.294 -50.654 1.00 28.08 109 LEU A O 1
ATOM 835 N N . THR A 1 110 ? 54.818 -36.928 -51.579 1.00 30.94 110 THR A N 1
ATOM 836 C CA . THR A 1 110 ? 55.224 -37.194 -52.966 1.00 30.94 110 THR A CA 1
ATOM 837 C C . THR A 1 110 ? 55.745 -35.891 -53.551 1.00 30.94 110 THR A C 1
ATOM 839 O O . THR A 1 110 ? 55.040 -34.887 -53.596 1.00 30.94 110 THR A O 1
ATOM 842 N N . ALA A 1 111 ? 57.020 -35.914 -53.915 1.00 29.53 111 ALA A N 1
ATOM 843 C CA . ALA A 1 111 ? 57.761 -34.835 -54.544 1.00 29.53 111 ALA A CA 1
ATOM 844 C C . ALA A 1 111 ? 57.860 -35.066 -56.066 1.00 29.53 111 ALA A C 1
ATOM 846 O O . ALA A 1 111 ? 57.424 -36.106 -56.557 1.00 29.53 111 ALA A O 1
ATOM 847 N N . VAL A 1 112 ? 58.599 -34.157 -56.727 1.00 28.67 112 VAL A N 1
ATOM 848 C CA . VAL A 1 112 ? 59.288 -34.332 -58.032 1.00 28.67 112 VAL A CA 1
ATOM 849 C C . VAL A 1 112 ? 58.369 -33.940 -59.217 1.00 28.67 112 VAL A C 1
ATOM 851 O O . VAL A 1 112 ? 57.257 -34.428 -59.322 1.00 28.67 112 VAL A O 1
ATOM 854 N N . THR A 1 113 ? 58.678 -33.016 -60.141 1.00 29.72 113 THR A N 1
ATOM 855 C CA . THR A 1 113 ? 59.941 -32.393 -60.597 1.00 29.72 113 THR A CA 1
ATOM 856 C C . THR A 1 113 ? 59.635 -31.215 -61.531 1.00 29.72 113 THR A C 1
ATOM 858 O O . THR A 1 113 ? 58.659 -31.257 -62.276 1.00 29.72 113 THR A O 1
ATOM 861 N N . LEU A 1 114 ? 60.548 -30.244 -61.589 1.00 34.31 114 LEU A N 1
ATOM 862 C CA . LEU A 1 114 ? 60.750 -29.356 -62.742 1.00 34.31 114 LEU A CA 1
ATOM 863 C C . LEU A 1 114 ? 61.413 -30.117 -63.905 1.00 34.31 114 LEU A C 1
ATOM 865 O O . LEU A 1 114 ? 62.200 -31.034 -63.656 1.00 34.31 114 LEU A O 1
ATOM 869 N N . PRO A 1 115 ? 61.246 -29.636 -65.147 1.00 36.50 115 PRO A N 1
ATOM 870 C CA . PRO A 1 115 ? 62.420 -29.493 -65.996 1.00 36.50 115 PRO A CA 1
ATOM 871 C C . PRO A 1 115 ? 62.529 -28.108 -66.640 1.00 36.50 115 PRO A C 1
ATOM 873 O O . PRO A 1 115 ? 61.573 -27.497 -67.112 1.00 36.50 115 PRO A O 1
ATOM 876 N N . SER A 1 116 ? 63.772 -27.657 -66.659 1.00 34.38 116 SER A N 1
ATOM 877 C CA . SER A 1 116 ? 64.338 -26.555 -67.413 1.00 34.38 116 SER A CA 1
ATOM 878 C C . SER A 1 116 ? 64.286 -26.797 -68.925 1.00 34.38 116 SER A C 1
ATOM 880 O O . SER A 1 116 ? 64.596 -27.885 -69.401 1.00 34.38 116 SER A O 1
ATOM 882 N N . SER A 1 117 ? 63.995 -25.750 -69.697 1.00 32.22 117 SER A N 1
ATOM 883 C CA . SER A 1 117 ? 64.680 -25.474 -70.970 1.00 32.22 117 SER A CA 1
ATOM 884 C C . SER A 1 117 ? 64.324 -24.077 -71.490 1.00 32.22 117 SER A C 1
ATOM 886 O O . SER A 1 117 ? 63.163 -23.727 -71.665 1.00 32.22 117 SER A O 1
ATOM 888 N N . LEU A 1 118 ? 65.364 -23.275 -71.726 1.00 33.19 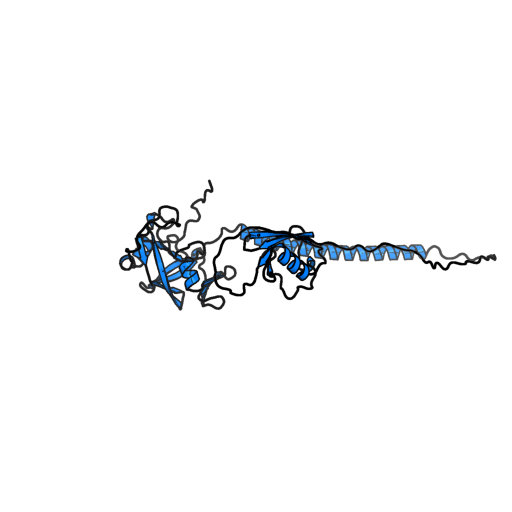118 LEU A N 1
ATOM 889 C CA . LEU A 1 118 ? 65.350 -22.153 -72.668 1.00 33.19 118 LEU A CA 1
ATOM 890 C C . LEU A 1 118 ? 65.412 -22.730 -74.095 1.00 33.19 118 LEU A C 1
ATOM 892 O O . LEU A 1 118 ? 66.014 -23.789 -74.294 1.00 33.19 118 LEU A O 1
ATOM 896 N N . PRO A 1 119 ? 64.873 -22.020 -75.099 1.00 38.62 119 PRO A N 1
ATOM 897 C CA . PRO A 1 119 ? 65.797 -21.226 -75.900 1.00 38.62 119 PRO A CA 1
ATOM 898 C C . PRO A 1 119 ? 65.281 -19.827 -76.261 1.00 38.62 119 PRO A C 1
ATOM 900 O O . PRO A 1 119 ? 64.094 -19.542 -76.371 1.00 38.62 119 PRO A O 1
ATOM 903 N N . SER A 1 120 ? 66.267 -18.967 -76.473 1.00 35.44 120 SER A N 1
ATOM 904 C CA . SER A 1 120 ? 66.222 -17.632 -77.052 1.00 35.44 120 SER A CA 1
ATOM 905 C C . SER A 1 120 ? 65.587 -17.571 -78.447 1.00 35.44 120 SER A C 1
ATOM 907 O O . SER A 1 120 ? 65.993 -18.331 -79.325 1.00 35.44 120 SER A O 1
ATOM 909 N N . SER A 1 121 ? 64.794 -16.531 -78.716 1.00 34.50 121 SER A N 1
ATOM 910 C CA . SER A 1 121 ? 64.959 -15.743 -79.946 1.00 34.50 121 SER A CA 1
ATOM 911 C C . SER A 1 121 ? 64.356 -14.345 -79.806 1.00 34.50 121 SER A C 1
ATOM 913 O O . SER A 1 121 ? 63.202 -14.170 -79.428 1.00 34.50 121 SER A O 1
ATOM 915 N N . SER A 1 122 ? 65.187 -13.369 -80.142 1.00 36.44 122 SER A N 1
ATOM 916 C CA . SER A 1 122 ? 64.945 -11.941 -80.321 1.00 36.44 122 SER A CA 1
ATOM 917 C C . SER A 1 122 ? 63.747 -11.588 -81.214 1.00 36.44 122 SER A C 1
ATOM 919 O O . SER A 1 122 ? 63.633 -12.149 -82.301 1.00 36.44 122 SER A O 1
ATOM 921 N N . ALA A 1 123 ? 62.992 -10.545 -80.850 1.00 33.75 123 ALA A N 1
ATOM 922 C CA . ALA A 1 123 ? 62.989 -9.232 -81.526 1.00 33.75 123 ALA A CA 1
ATOM 923 C C . ALA A 1 123 ? 61.645 -8.485 -81.372 1.00 33.75 123 ALA A C 1
ATOM 925 O O . ALA A 1 123 ? 60.625 -8.944 -81.864 1.00 33.75 123 ALA A O 1
ATOM 926 N N . ARG A 1 124 ? 61.737 -7.276 -80.794 1.00 37.53 124 ARG A N 1
ATOM 927 C CA . ARG A 1 124 ? 61.006 -6.031 -81.123 1.00 37.53 124 ARG A CA 1
ATOM 928 C C . ARG A 1 124 ? 59.467 -6.055 -81.164 1.00 37.53 124 ARG A C 1
ATOM 930 O O . ARG A 1 124 ? 58.884 -6.582 -82.104 1.00 37.53 124 ARG A O 1
ATOM 937 N N . HIS A 1 125 ? 58.850 -5.282 -80.269 1.00 36.38 125 HIS A N 1
ATOM 938 C CA . HIS A 1 125 ? 58.122 -4.050 -80.616 1.00 36.38 125 HIS A CA 1
ATOM 939 C C . HIS A 1 125 ? 57.843 -3.242 -79.339 1.00 36.38 125 HIS A C 1
ATOM 941 O O . HIS A 1 125 ? 57.246 -3.755 -78.398 1.00 36.38 125 HIS A O 1
ATOM 947 N N . ASP A 1 126 ? 58.303 -1.991 -79.330 1.00 43.50 126 ASP A N 1
ATOM 948 C CA . ASP A 1 126 ? 57.796 -0.925 -78.467 1.00 43.50 126 ASP A CA 1
ATOM 949 C C . ASP A 1 126 ? 56.305 -0.702 -78.764 1.00 43.50 126 ASP A C 1
ATOM 951 O O . ASP A 1 126 ? 55.946 -0.734 -79.939 1.00 43.50 126 ASP A O 1
ATOM 955 N N . VAL A 1 127 ? 55.479 -0.499 -77.726 1.00 47.88 127 VAL A N 1
ATOM 956 C CA . VAL A 1 127 ? 54.318 0.424 -77.592 1.00 47.88 127 VAL A CA 1
ATOM 957 C C . VAL A 1 127 ? 53.464 -0.074 -76.413 1.00 47.88 127 VAL A C 1
ATOM 959 O O . VAL A 1 127 ? 52.752 -1.049 -76.599 1.00 47.88 127 VAL A O 1
ATOM 962 N N . VAL A 1 128 ? 53.536 0.579 -75.241 1.00 48.66 128 VAL A N 1
ATOM 963 C CA . VAL A 1 128 ? 52.421 1.039 -74.364 1.00 48.66 128 VAL A CA 1
ATOM 964 C C . VAL A 1 128 ? 52.947 1.307 -72.943 1.00 48.66 128 VAL A C 1
ATOM 966 O O . VAL A 1 128 ? 53.053 0.380 -72.157 1.00 48.66 128 VAL A O 1
ATOM 969 N N . ASP A 1 129 ? 53.219 2.568 -72.594 1.00 48.28 129 ASP A N 1
ATOM 970 C CA . ASP A 1 129 ? 53.516 2.992 -71.205 1.00 48.28 129 ASP A CA 1
ATOM 971 C C . ASP A 1 129 ? 52.854 4.352 -70.890 1.00 48.28 129 ASP A C 1
ATOM 973 O O . ASP A 1 129 ? 53.472 5.273 -70.368 1.00 48.28 129 ASP A O 1
ATOM 977 N N . ALA A 1 130 ? 51.583 4.516 -71.270 1.00 48.53 130 ALA A N 1
ATOM 978 C CA . ALA A 1 130 ? 50.780 5.693 -70.895 1.00 48.53 130 ALA A CA 1
ATOM 979 C C . ALA A 1 130 ? 49.349 5.336 -70.445 1.00 48.53 130 ALA A C 1
ATOM 981 O O . ALA A 1 130 ? 48.759 6.055 -69.643 1.00 48.53 130 ALA A O 1
ATOM 982 N N . ASP A 1 131 ? 48.809 4.196 -70.891 1.00 51.56 131 ASP A N 1
ATOM 983 C CA . ASP A 1 131 ? 47.435 3.780 -70.568 1.00 51.56 131 ASP A CA 1
ATOM 984 C C . ASP A 1 131 ? 47.325 3.023 -69.229 1.00 51.56 131 ASP A C 1
ATOM 986 O O . ASP A 1 131 ? 46.263 3.005 -68.609 1.00 51.56 131 ASP A O 1
ATOM 990 N N . ALA A 1 132 ? 48.421 2.422 -68.752 1.00 54.72 132 ALA A N 1
ATOM 991 C CA . ALA A 1 132 ? 48.449 1.669 -67.495 1.00 54.72 132 ALA A CA 1
ATOM 992 C C . ALA A 1 132 ? 48.475 2.582 -66.255 1.00 54.72 132 ALA A C 1
ATOM 994 O O . ALA A 1 132 ? 47.778 2.306 -65.281 1.00 54.72 132 ALA A O 1
ATOM 995 N N . GLU A 1 133 ? 49.225 3.692 -66.302 1.00 52.97 133 GLU A N 1
ATOM 996 C CA . GLU A 1 133 ? 49.245 4.684 -65.216 1.00 52.97 133 GLU A CA 1
ATOM 997 C C . GLU A 1 133 ? 47.894 5.393 -65.078 1.00 52.97 133 GLU A C 1
ATOM 999 O O . GLU A 1 133 ? 47.407 5.570 -63.967 1.00 52.97 133 GLU A O 1
ATOM 1004 N N . PHE A 1 134 ? 47.242 5.737 -66.194 1.00 54.06 134 PHE A N 1
ATOM 1005 C CA . PHE A 1 134 ? 45.928 6.383 -66.168 1.00 54.06 134 PHE A CA 1
ATOM 1006 C C . PHE A 1 134 ? 44.826 5.450 -65.641 1.00 54.06 134 PHE A C 1
ATOM 1008 O O . PHE A 1 134 ? 43.966 5.884 -64.877 1.00 54.06 134 PHE A O 1
ATOM 1015 N N . ALA A 1 135 ? 44.867 4.160 -65.995 1.00 59.41 135 ALA A N 1
ATOM 1016 C CA . ALA A 1 135 ? 43.928 3.164 -65.481 1.00 59.41 135 ALA A CA 1
ATOM 1017 C C . ALA A 1 135 ? 44.100 2.915 -63.971 1.00 59.41 135 ALA A C 1
ATOM 1019 O O . ALA A 1 135 ? 43.106 2.837 -63.254 1.00 59.41 135 ALA A O 1
ATOM 1020 N N . LEU A 1 136 ? 45.343 2.857 -63.480 1.00 60.28 136 LEU A N 1
ATOM 1021 C CA . LEU A 1 136 ? 45.644 2.765 -62.047 1.00 60.28 136 LEU A CA 1
ATOM 1022 C C . LEU A 1 136 ? 45.207 4.021 -61.286 1.00 60.28 136 LEU A C 1
ATOM 1024 O O . LEU A 1 136 ? 44.685 3.907 -60.180 1.00 60.28 136 LEU A O 1
ATOM 1028 N N . GLN A 1 137 ? 45.377 5.204 -61.883 1.00 61.31 137 GLN A N 1
ATOM 1029 C CA . GLN A 1 137 ? 44.944 6.468 -61.290 1.00 61.31 137 GLN A CA 1
ATOM 1030 C C . GLN A 1 137 ? 43.412 6.540 -61.173 1.00 61.31 137 GLN A C 1
ATOM 1032 O O . GLN A 1 137 ? 42.902 6.921 -60.125 1.00 61.31 137 GLN A O 1
ATOM 1037 N N . LEU A 1 138 ? 42.669 6.111 -62.205 1.00 60.94 138 LEU A N 1
ATOM 1038 C CA . LEU A 1 138 ? 41.205 6.027 -62.136 1.00 60.94 138 LEU A CA 1
ATOM 1039 C C . LEU A 1 138 ? 40.723 4.980 -61.129 1.00 60.94 138 LEU A C 1
ATOM 1041 O O . LEU A 1 138 ? 39.749 5.231 -60.427 1.00 60.94 138 LEU A O 1
ATOM 1045 N N . GLN A 1 139 ? 41.383 3.821 -61.052 1.00 62.25 139 GLN A N 1
ATOM 1046 C CA . GLN A 1 139 ? 41.038 2.791 -60.067 1.00 62.25 139 GLN A CA 1
ATOM 1047 C C . GLN A 1 139 ? 41.295 3.271 -58.635 1.00 62.25 139 GLN A C 1
ATOM 1049 O O . GLN A 1 139 ? 40.448 3.065 -57.773 1.00 62.25 139 GLN A O 1
ATOM 1054 N N . ALA A 1 140 ? 42.403 3.976 -58.391 1.00 63.94 140 ALA A N 1
ATOM 1055 C CA . ALA A 1 140 ? 42.694 4.574 -57.090 1.00 63.94 140 ALA A CA 1
ATOM 1056 C C . ALA A 1 140 ? 41.662 5.649 -56.700 1.00 63.94 140 ALA A C 1
ATOM 1058 O O . ALA A 1 140 ? 41.216 5.681 -55.553 1.00 63.94 140 ALA A O 1
ATOM 1059 N N . ASP A 1 141 ? 41.237 6.482 -57.654 1.00 66.94 141 ASP A N 1
ATOM 1060 C CA . ASP A 1 141 ? 40.206 7.501 -57.432 1.00 66.94 141 ASP A CA 1
ATOM 1061 C C . ASP A 1 141 ? 38.817 6.875 -57.173 1.00 66.94 141 ASP A C 1
ATOM 1063 O O . ASP A 1 141 ? 38.048 7.381 -56.348 1.00 66.94 141 ASP A O 1
ATOM 1067 N N . GLU A 1 142 ? 38.468 5.772 -57.848 1.00 64.06 142 GLU A N 1
ATOM 1068 C CA . GLU A 1 142 ? 37.224 5.032 -57.590 1.00 64.06 142 GLU A CA 1
ATOM 1069 C C . GLU A 1 142 ? 37.242 4.332 -56.225 1.00 64.06 142 GLU A C 1
ATOM 1071 O O . GLU A 1 142 ? 36.270 4.453 -55.472 1.00 64.06 142 GLU A O 1
ATOM 1076 N N . ASP A 1 143 ? 38.349 3.682 -55.863 1.00 69.69 143 ASP A N 1
ATOM 1077 C CA . ASP A 1 143 ? 38.521 3.031 -54.562 1.00 69.69 143 ASP A CA 1
ATOM 1078 C C . ASP A 1 143 ? 38.478 4.052 -53.413 1.00 69.69 143 ASP A C 1
ATOM 1080 O O . ASP A 1 143 ? 37.837 3.805 -52.387 1.00 69.69 143 ASP A O 1
ATOM 1084 N N . GLU A 1 144 ? 39.061 5.245 -53.590 1.00 72.75 144 GLU A N 1
ATOM 1085 C CA . GLU A 1 144 ? 38.978 6.326 -52.601 1.00 72.75 144 GLU A CA 1
ATOM 1086 C C . GLU A 1 144 ? 37.539 6.849 -52.448 1.00 72.75 144 GLU A C 1
ATOM 1088 O O . GLU A 1 144 ? 37.079 7.123 -51.333 1.00 72.75 144 GLU A O 1
ATOM 1093 N N . ARG A 1 145 ? 36.779 6.951 -53.547 1.00 73.00 145 ARG A N 1
ATOM 1094 C CA . ARG A 1 145 ? 35.361 7.347 -53.495 1.00 73.00 145 ARG A CA 1
ATOM 1095 C C . ARG A 1 145 ? 34.494 6.310 -52.792 1.00 73.00 145 ARG A C 1
ATOM 1097 O O . ARG A 1 145 ? 33.591 6.692 -52.045 1.00 73.00 145 ARG A O 1
ATOM 1104 N N . VAL A 1 146 ? 34.740 5.024 -53.032 1.00 73.81 146 VAL A N 1
ATOM 1105 C CA . VAL A 1 146 ? 34.014 3.930 -52.374 1.00 73.81 146 VAL A CA 1
ATOM 1106 C C . VAL A 1 146 ? 34.351 3.892 -50.885 1.00 73.81 146 VAL A C 1
ATOM 1108 O O . VAL A 1 146 ? 33.436 3.837 -50.063 1.00 73.81 146 VAL A O 1
ATOM 1111 N N . ALA A 1 147 ? 35.632 4.023 -50.530 1.00 74.94 147 ALA A N 1
ATOM 1112 C CA . ALA A 1 147 ? 36.075 4.086 -49.141 1.00 74.94 147 ALA A CA 1
ATOM 1113 C C . ALA A 1 147 ? 35.450 5.274 -48.392 1.00 74.94 147 ALA A C 1
ATOM 1115 O O . ALA A 1 147 ? 34.962 5.110 -47.277 1.00 74.94 147 ALA A O 1
ATOM 1116 N N . ARG A 1 148 ? 35.388 6.456 -49.021 1.00 76.81 148 ARG A N 1
ATOM 1117 C CA . ARG A 1 148 ? 34.777 7.650 -48.417 1.00 76.81 148 ARG A CA 1
ATOM 1118 C C . ARG A 1 148 ? 33.278 7.474 -48.172 1.00 76.81 148 ARG A C 1
ATOM 1120 O O . ARG A 1 148 ? 32.797 7.838 -47.108 1.00 76.81 148 ARG A O 1
ATOM 1127 N N . ARG A 1 149 ? 32.552 6.869 -49.118 1.00 74.56 149 ARG A N 1
ATOM 1128 C CA . ARG A 1 149 ? 31.112 6.605 -48.973 1.00 74.56 149 ARG A CA 1
ATOM 1129 C C . ARG A 1 149 ? 30.819 5.601 -47.859 1.00 74.56 149 ARG A C 1
ATOM 1131 O O . ARG A 1 149 ? 29.880 5.802 -47.102 1.00 74.56 149 ARG A O 1
ATOM 1138 N N . PHE A 1 150 ? 31.629 4.547 -47.760 1.00 74.00 150 PHE A N 1
ATOM 1139 C CA . PHE A 1 150 ? 31.507 3.556 -46.693 1.00 74.00 150 PHE A CA 1
ATOM 1140 C C . PHE A 1 150 ? 31.813 4.172 -45.323 1.00 74.00 150 PHE A C 1
ATOM 1142 O O . PHE A 1 150 ? 31.080 3.939 -44.370 1.00 74.00 150 PHE A O 1
ATOM 1149 N N . GLN A 1 151 ? 32.846 5.016 -45.239 1.00 69.31 151 GLN A N 1
ATOM 1150 C CA . GLN A 1 151 ? 33.178 5.732 -44.010 1.00 69.31 151 GLN A CA 1
ATOM 1151 C C . GLN A 1 151 ? 32.047 6.680 -43.580 1.00 69.31 151 GLN A C 1
ATOM 1153 O O . GLN A 1 151 ? 31.657 6.662 -42.422 1.00 69.31 151 GLN A O 1
ATOM 1158 N N . GLU A 1 152 ? 31.468 7.448 -44.509 1.00 75.31 152 GLU A N 1
ATOM 1159 C CA . GLU A 1 152 ? 30.325 8.336 -44.234 1.00 75.31 152 GLU A CA 1
ATOM 1160 C C . GLU A 1 152 ? 29.077 7.569 -43.758 1.00 75.31 152 GLU A C 1
ATOM 1162 O O . GLU A 1 152 ? 28.346 8.052 -42.893 1.00 75.31 152 GLU A O 1
ATOM 1167 N N . GLU A 1 153 ? 28.829 6.377 -44.306 1.00 72.75 153 GLU A N 1
ATOM 1168 C CA . GLU A 1 153 ? 27.704 5.517 -43.921 1.00 72.75 153 GLU A CA 1
ATOM 1169 C C . GLU A 1 153 ? 27.900 4.923 -42.518 1.00 72.75 153 GLU A C 1
ATOM 1171 O O . GLU A 1 153 ? 27.007 5.030 -41.678 1.00 72.75 153 GLU A O 1
ATOM 1176 N N . VAL A 1 154 ? 29.096 4.398 -42.230 1.00 73.25 154 VAL A N 1
ATOM 1177 C CA . VAL A 1 154 ? 29.468 3.872 -40.906 1.00 73.25 154 VAL A CA 1
ATOM 1178 C C . VAL A 1 154 ? 29.447 4.976 -39.846 1.00 73.25 154 VAL A C 1
ATOM 1180 O O . VAL A 1 154 ? 28.876 4.787 -38.773 1.00 73.25 154 VAL A O 1
ATOM 1183 N N . ASP A 1 155 ? 30.016 6.146 -40.141 1.00 74.75 155 ASP A N 1
ATOM 1184 C CA . ASP A 1 155 ? 30.036 7.281 -39.215 1.00 74.75 155 ASP A CA 1
ATOM 1185 C C . ASP A 1 155 ? 28.612 7.806 -38.946 1.00 74.75 155 ASP A C 1
ATOM 1187 O O . ASP A 1 155 ? 28.286 8.179 -37.816 1.00 74.75 155 ASP A O 1
ATOM 1191 N N . GLY A 1 156 ? 27.737 7.798 -39.959 1.00 76.56 156 GLY A N 1
ATOM 1192 C CA . GLY A 1 156 ? 26.325 8.154 -39.818 1.00 76.56 156 GLY A CA 1
ATOM 1193 C C . GLY A 1 156 ? 25.537 7.172 -38.946 1.00 76.56 156 GLY A C 1
ATOM 1194 O O . GLY A 1 156 ? 24.730 7.596 -38.114 1.00 76.56 156 GLY A O 1
ATOM 1195 N N . GLU A 1 157 ? 25.789 5.871 -39.097 1.00 72.12 157 GLU A N 1
ATOM 1196 C CA . GLU A 1 157 ? 25.152 4.820 -38.296 1.00 72.12 157 GLU A CA 1
ATOM 1197 C C . GLU A 1 157 ? 25.601 4.880 -36.826 1.00 72.12 157 GLU A C 1
ATOM 1199 O O . GLU A 1 157 ? 24.761 4.873 -35.921 1.00 72.12 157 GLU A O 1
ATOM 1204 N N . ILE A 1 158 ? 26.903 5.070 -36.582 1.00 74.06 158 ILE A N 1
ATOM 1205 C CA . ILE A 1 158 ? 27.465 5.266 -35.237 1.00 74.06 158 ILE A CA 1
ATOM 1206 C C . ILE A 1 158 ? 26.871 6.518 -34.577 1.00 74.06 158 ILE A C 1
ATOM 1208 O O . ILE A 1 158 ? 26.441 6.458 -33.423 1.00 74.06 158 ILE A O 1
ATOM 1212 N N . ALA A 1 159 ? 26.784 7.639 -35.300 1.00 74.94 159 ALA A N 1
ATOM 1213 C CA . ALA A 1 159 ? 26.239 8.886 -34.764 1.00 74.94 159 ALA A CA 1
ATOM 1214 C C . ALA A 1 159 ? 24.755 8.761 -34.374 1.00 74.94 159 ALA A C 1
ATOM 1216 O O . ALA A 1 159 ? 24.335 9.274 -33.331 1.00 74.94 159 ALA A O 1
ATOM 1217 N N . MET A 1 160 ? 23.951 8.057 -35.179 1.00 72.38 160 MET A N 1
ATOM 1218 C CA . MET A 1 160 ? 22.536 7.822 -34.880 1.00 72.38 160 MET A CA 1
ATOM 1219 C C . MET A 1 160 ? 22.362 6.911 -33.658 1.00 72.38 160 MET A C 1
ATOM 1221 O O . MET A 1 160 ? 21.523 7.184 -32.793 1.00 72.38 160 MET A O 1
ATOM 1225 N N . GLU A 1 161 ? 23.172 5.855 -33.555 1.00 75.81 161 GLU A N 1
ATOM 1226 C CA . GLU A 1 161 ? 23.159 4.949 -32.408 1.00 75.81 161 GLU A CA 1
ATOM 1227 C C . GLU A 1 161 ? 23.601 5.660 -31.117 1.00 75.81 161 GLU A C 1
ATOM 1229 O O . GLU A 1 161 ? 22.969 5.497 -30.068 1.00 75.81 161 GLU A O 1
ATOM 1234 N N . GLU A 1 162 ? 24.642 6.494 -31.175 1.00 75.38 162 GLU A N 1
ATOM 1235 C CA . GLU A 1 162 ? 25.086 7.310 -30.042 1.00 75.38 162 GLU A CA 1
ATOM 1236 C C . GLU A 1 162 ? 24.019 8.315 -29.601 1.00 75.38 162 GLU A C 1
ATOM 1238 O O . GLU A 1 162 ? 23.756 8.440 -28.404 1.00 75.38 162 GLU A O 1
ATOM 1243 N N . GLN A 1 163 ? 23.336 8.979 -30.537 1.00 73.62 163 GLN A N 1
ATOM 1244 C CA . GLN A 1 163 ? 22.260 9.918 -30.215 1.00 73.62 163 GLN A CA 1
ATOM 1245 C C . GLN A 1 163 ? 21.041 9.213 -29.589 1.00 73.62 163 GLN A C 1
ATOM 1247 O O . GLN A 1 163 ? 20.434 9.725 -28.638 1.00 73.62 163 GLN A O 1
ATOM 1252 N N . ALA A 1 164 ? 20.699 8.010 -30.058 1.00 70.81 164 ALA A N 1
ATOM 1253 C CA . ALA A 1 164 ? 19.657 7.180 -29.453 1.00 70.81 164 ALA A CA 1
ATOM 1254 C C . ALA A 1 164 ? 20.041 6.729 -28.031 1.00 70.81 164 ALA A C 1
ATOM 1256 O O . ALA A 1 164 ? 19.229 6.802 -27.106 1.00 70.81 164 ALA A O 1
ATOM 1257 N N . LYS A 1 165 ? 21.302 6.333 -27.820 1.00 70.44 165 LYS A N 1
ATOM 1258 C CA . LYS A 1 165 ? 21.834 5.996 -26.490 1.00 70.44 165 LYS A CA 1
ATOM 1259 C C . LYS A 1 165 ? 21.861 7.210 -25.559 1.00 70.44 165 LYS A C 1
ATOM 1261 O O . LYS A 1 165 ? 21.519 7.069 -24.385 1.00 70.44 165 LYS A O 1
ATOM 1266 N N . HIS A 1 166 ? 22.220 8.389 -26.066 1.00 72.19 166 HIS A N 1
ATOM 1267 C CA . HIS A 1 166 ? 22.268 9.627 -25.290 1.00 72.19 166 HIS A CA 1
ATOM 1268 C C . HIS A 1 166 ? 20.873 10.070 -24.848 1.00 72.19 166 HIS A C 1
ATOM 1270 O O . HIS A 1 166 ? 20.654 10.283 -23.661 1.00 72.19 166 HIS A O 1
ATOM 1276 N N . SER A 1 167 ? 19.904 10.115 -25.766 1.00 70.81 167 SER A N 1
ATOM 1277 C CA . SER A 1 167 ? 18.520 10.502 -25.447 1.00 70.81 167 SER A CA 1
ATOM 1278 C C . SER A 1 167 ? 17.855 9.556 -24.438 1.00 70.81 167 SER A C 1
ATOM 1280 O O . SER A 1 167 ? 17.205 10.012 -23.494 1.00 70.81 167 SER A O 1
ATOM 1282 N N . LEU A 1 168 ? 18.070 8.242 -24.567 1.00 66.88 168 LEU A N 1
ATOM 1283 C CA . LEU A 1 168 ? 17.596 7.264 -23.584 1.00 66.88 168 LEU A CA 1
ATOM 1284 C C . LEU A 1 168 ? 18.316 7.414 -22.234 1.00 66.88 168 LEU A C 1
ATOM 1286 O O . LEU A 1 168 ? 17.694 7.292 -21.175 1.00 66.88 168 LEU A O 1
ATOM 1290 N N . GLY A 1 169 ? 19.621 7.693 -22.264 1.00 68.19 169 GLY A N 1
ATOM 1291 C CA . GLY A 1 169 ? 20.424 7.978 -21.080 1.00 68.19 169 GLY A CA 1
ATOM 1292 C C . GLY A 1 169 ? 19.924 9.210 -20.329 1.00 68.19 169 GLY A C 1
ATOM 1293 O O . GLY A 1 169 ? 19.732 9.146 -19.118 1.00 68.19 169 GLY A O 1
ATOM 1294 N N . GLU A 1 170 ? 19.639 10.300 -21.036 1.00 70.81 170 GLU A N 1
ATOM 1295 C CA . GLU A 1 170 ? 19.117 11.544 -20.466 1.00 70.81 170 GLU A CA 1
ATOM 1296 C C . GLU A 1 170 ? 17.724 11.371 -19.857 1.00 70.81 170 GLU A C 1
ATOM 1298 O O . GLU A 1 170 ? 17.499 11.817 -18.731 1.00 70.81 170 GLU A O 1
ATOM 1303 N N . ALA A 1 171 ? 16.810 10.677 -20.544 1.00 65.31 171 ALA A N 1
ATOM 1304 C CA . ALA A 1 171 ? 15.475 10.385 -20.020 1.00 65.31 171 ALA A CA 1
ATOM 1305 C C . ALA A 1 171 ? 15.544 9.561 -18.724 1.00 65.31 171 ALA A C 1
ATOM 1307 O O . ALA A 1 171 ? 14.907 9.902 -17.727 1.00 65.31 171 ALA A O 1
ATOM 1308 N N . ARG A 1 172 ? 16.395 8.530 -18.700 1.00 64.00 172 ARG A N 1
ATOM 1309 C CA . ARG A 1 172 ? 16.611 7.694 -17.515 1.00 64.00 172 ARG A CA 1
ATOM 1310 C C . ARG A 1 172 ? 17.289 8.462 -16.379 1.00 64.00 172 ARG A C 1
ATOM 1312 O O . ARG A 1 172 ? 16.947 8.270 -15.218 1.00 64.00 172 ARG A O 1
ATOM 1319 N N . VAL A 1 173 ? 18.242 9.342 -16.688 1.00 64.88 173 VAL A N 1
ATOM 1320 C CA . VAL A 1 173 ? 18.880 10.216 -15.692 1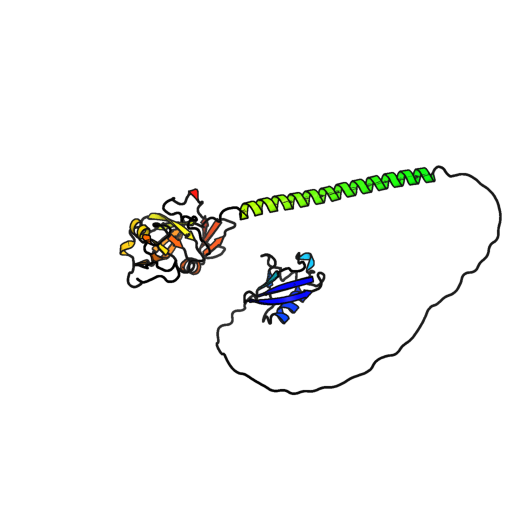.00 64.88 173 VAL A CA 1
ATOM 1321 C C . VAL A 1 173 ? 17.867 11.198 -15.108 1.00 64.88 173 VAL A C 1
ATOM 1323 O O . VAL A 1 173 ? 17.899 11.430 -13.902 1.00 64.88 173 VAL A O 1
ATOM 1326 N N . ALA A 1 174 ? 16.958 11.745 -15.917 1.00 63.09 174 ALA A N 1
ATOM 1327 C CA . ALA A 1 174 ? 15.882 12.615 -15.449 1.00 63.09 174 ALA A CA 1
ATOM 1328 C C . ALA A 1 174 ? 14.887 11.866 -14.548 1.00 63.09 174 ALA A C 1
ATOM 1330 O O . ALA A 1 174 ? 14.490 12.398 -13.514 1.00 63.09 174 ALA A O 1
ATOM 1331 N N . GLU A 1 175 ? 14.550 10.622 -14.891 1.00 62.94 175 GLU A N 1
ATOM 1332 C CA . GLU A 1 175 ? 13.701 9.744 -14.082 1.00 62.94 175 GLU A CA 1
ATOM 1333 C C . GLU A 1 175 ? 14.364 9.373 -12.744 1.00 62.94 175 GLU A C 1
ATOM 1335 O O . GLU A 1 175 ? 13.730 9.458 -11.699 1.00 62.94 175 GLU A O 1
ATOM 1340 N N . ILE A 1 176 ? 15.668 9.070 -12.742 1.00 61.22 176 ILE A N 1
ATOM 1341 C CA . ILE A 1 176 ? 16.448 8.809 -11.518 1.00 61.22 176 ILE A CA 1
ATOM 1342 C C . ILE A 1 176 ? 16.608 10.077 -10.662 1.00 61.22 176 ILE A C 1
ATOM 1344 O O . ILE A 1 176 ? 16.666 9.996 -9.436 1.00 61.22 176 ILE A O 1
ATOM 1348 N N . LYS A 1 177 ? 16.695 11.260 -11.286 1.00 57.16 177 LYS A N 1
ATOM 1349 C CA . LYS A 1 177 ? 16.730 12.551 -10.578 1.00 57.16 177 LYS A CA 1
ATOM 1350 C C . LYS A 1 177 ? 15.370 12.961 -10.023 1.00 57.16 177 LYS A C 1
ATOM 1352 O O . LYS A 1 177 ? 15.329 13.833 -9.152 1.00 57.16 177 LYS A O 1
ATOM 1357 N N . ALA A 1 178 ? 14.278 12.404 -10.542 1.00 61.06 178 ALA A N 1
ATOM 1358 C CA . ALA A 1 178 ? 12.953 12.691 -10.034 1.00 61.06 178 ALA A CA 1
ATOM 1359 C C . ALA A 1 178 ? 12.838 12.132 -8.614 1.00 61.06 178 ALA A C 1
ATOM 1361 O O . ALA A 1 178 ? 13.179 10.983 -8.337 1.00 61.06 178 ALA A O 1
ATOM 1362 N N . VAL A 1 179 ? 12.370 12.971 -7.693 1.00 60.16 179 VAL A N 1
ATOM 1363 C CA . VAL A 1 179 ? 12.107 12.547 -6.318 1.00 60.16 179 VAL A CA 1
ATOM 1364 C C . VAL A 1 179 ? 11.054 11.432 -6.370 1.00 60.16 179 VAL A C 1
ATOM 1366 O O . VAL A 1 179 ? 10.008 11.647 -6.994 1.00 60.16 179 VAL A O 1
ATOM 1369 N N . PRO A 1 180 ? 11.306 10.252 -5.769 1.00 62.69 180 PRO A N 1
ATOM 1370 C CA . PRO A 1 180 ? 10.351 9.153 -5.796 1.00 62.69 180 PRO A CA 1
ATOM 1371 C C . PRO A 1 180 ? 9.025 9.616 -5.191 1.00 62.69 180 PRO A C 1
ATOM 1373 O O . PRO A 1 180 ? 8.977 10.123 -4.069 1.00 62.69 180 PRO A O 1
ATOM 1376 N N . ARG A 1 181 ? 7.952 9.479 -5.972 1.00 74.75 181 ARG A N 1
ATOM 1377 C CA . ARG A 1 181 ? 6.605 9.893 -5.578 1.00 74.75 181 ARG A CA 1
ATOM 1378 C C . ARG A 1 181 ? 5.935 8.781 -4.790 1.00 74.75 181 ARG A C 1
ATOM 1380 O O . ARG A 1 181 ? 5.975 7.618 -5.191 1.00 74.75 181 ARG A O 1
ATOM 1387 N N . LEU A 1 182 ? 5.287 9.148 -3.691 1.00 86.62 182 LEU A N 1
ATOM 1388 C CA . LEU A 1 182 ? 4.491 8.213 -2.906 1.00 86.62 182 LEU A CA 1
ATOM 1389 C C . LEU A 1 182 ? 3.243 7.806 -3.695 1.00 86.62 182 LEU A C 1
ATOM 1391 O O . LEU A 1 182 ? 2.518 8.650 -4.224 1.00 86.62 182 LEU A O 1
ATOM 1395 N N . CYS A 1 183 ? 2.985 6.504 -3.757 1.00 92.19 183 CYS A N 1
ATOM 1396 C CA . CYS A 1 183 ? 1.829 5.965 -4.460 1.00 92.19 183 CYS A CA 1
ATOM 1397 C C . CYS A 1 183 ? 0.581 6.137 -3.593 1.00 92.19 183 CYS A C 1
ATOM 1399 O O . CYS A 1 183 ? 0.511 5.584 -2.499 1.00 92.19 183 CYS A O 1
ATOM 1401 N N . HIS A 1 184 ? -0.406 6.884 -4.084 1.00 95.25 184 HIS A N 1
ATOM 1402 C CA . HIS A 1 184 ? -1.689 7.059 -3.408 1.00 95.25 184 HIS A CA 1
ATOM 1403 C C . HIS A 1 184 ? -2.827 6.566 -4.293 1.00 95.25 184 HIS A C 1
ATOM 1405 O O . HIS A 1 184 ? -2.791 6.751 -5.506 1.00 95.25 184 HIS A O 1
ATOM 1411 N N . VAL A 1 185 ? -3.861 5.989 -3.693 1.00 96.44 185 VAL A N 1
ATOM 1412 C CA . VAL A 1 185 ? -5.121 5.655 -4.369 1.00 96.44 185 VAL A CA 1
ATOM 1413 C C . VAL A 1 185 ? -6.289 6.289 -3.629 1.00 96.44 185 VAL A C 1
ATOM 1415 O O . VAL A 1 185 ? -6.255 6.456 -2.411 1.00 96.44 185 VAL A O 1
ATOM 1418 N N . ARG A 1 186 ? -7.341 6.659 -4.357 1.00 96.50 186 ARG A N 1
ATOM 1419 C CA . ARG A 1 186 ? -8.576 7.153 -3.746 1.00 96.50 186 ARG A CA 1
ATOM 1420 C C . ARG A 1 186 ? -9.359 5.991 -3.134 1.00 96.50 186 ARG A C 1
ATOM 1422 O O . ARG A 1 186 ? -9.654 5.028 -3.836 1.00 96.50 186 ARG A O 1
ATOM 1429 N N . GLY A 1 187 ? -9.743 6.124 -1.867 1.00 96.31 187 GLY A N 1
ATOM 1430 C CA . GLY A 1 187 ? -10.682 5.229 -1.192 1.00 96.31 187 GLY A CA 1
ATOM 1431 C C . GLY A 1 187 ? -11.852 6.003 -0.589 1.00 96.31 187 GLY A C 1
ATOM 1432 O O . GLY A 1 187 ? -11.659 6.850 0.280 1.00 96.31 187 GLY A O 1
ATOM 1433 N N . ASP A 1 188 ? -13.072 5.717 -1.032 1.00 96.12 188 ASP A N 1
ATOM 1434 C CA . ASP A 1 188 ? -14.305 6.285 -0.485 1.00 96.12 188 ASP A CA 1
ATOM 1435 C C . ASP A 1 188 ? -14.778 5.449 0.718 1.00 96.12 188 ASP A C 1
ATOM 1437 O O . ASP A 1 188 ? -15.094 4.267 0.590 1.00 96.12 188 ASP A O 1
ATOM 1441 N N . ILE A 1 189 ? -14.832 6.044 1.912 1.00 96.25 189 ILE A N 1
ATOM 1442 C CA . ILE A 1 189 ? -15.235 5.333 3.132 1.00 96.25 189 ILE A CA 1
ATOM 1443 C C . ILE A 1 189 ? -16.754 5.168 3.145 1.00 96.25 189 ILE A C 1
ATOM 1445 O O . ILE A 1 189 ? -17.493 6.131 3.353 1.00 96.25 189 ILE A O 1
ATOM 1449 N N . ALA A 1 190 ? -17.237 3.936 2.978 1.00 91.62 190 ALA A N 1
ATOM 1450 C CA . ALA A 1 190 ? -18.659 3.635 2.808 1.00 91.62 190 ALA A CA 1
ATOM 1451 C C . ALA A 1 190 ? -19.527 4.122 3.982 1.00 91.62 190 ALA A C 1
ATOM 1453 O O . ALA A 1 190 ? -20.662 4.545 3.783 1.00 91.62 190 ALA A O 1
ATOM 1454 N N . ALA A 1 191 ? -18.980 4.114 5.203 1.00 90.31 191 ALA A N 1
ATOM 1455 C CA . ALA A 1 191 ? -19.703 4.514 6.409 1.00 90.31 191 ALA A CA 1
ATOM 1456 C C . ALA A 1 191 ? -20.057 6.012 6.471 1.00 90.31 191 ALA A C 1
ATOM 1458 O O . ALA A 1 191 ? -21.036 6.362 7.127 1.00 90.31 191 ALA A O 1
ATOM 1459 N N . CYS A 1 192 ? -19.268 6.886 5.840 1.00 92.06 192 CYS A N 1
ATOM 1460 C CA . CYS A 1 192 ? -19.469 8.340 5.892 1.00 92.06 192 CYS A CA 1
ATOM 1461 C C . CYS A 1 192 ? -19.560 9.010 4.513 1.00 92.06 192 CYS A C 1
ATOM 1463 O O . CYS A 1 192 ? -19.936 10.175 4.435 1.00 92.06 192 CYS A O 1
ATOM 1465 N N . GLY A 1 193 ? -19.247 8.296 3.428 1.00 91.25 193 GLY A N 1
ATOM 1466 C CA . GLY A 1 193 ? -19.254 8.819 2.060 1.00 91.25 193 GLY A CA 1
ATOM 1467 C C . GLY A 1 193 ? -18.094 9.766 1.739 1.00 91.25 193 GLY A C 1
ATOM 1468 O O . GLY A 1 193 ? -18.075 10.356 0.663 1.00 91.25 193 GLY A O 1
ATOM 1469 N N . THR A 1 194 ? -17.135 9.922 2.654 1.00 94.00 194 THR A N 1
ATOM 1470 C CA . THR A 1 194 ? -15.961 10.781 2.469 1.00 94.00 194 THR A CA 1
ATOM 1471 C C . THR A 1 194 ? -14.825 9.983 1.847 1.00 94.00 194 THR A C 1
ATOM 1473 O O . THR A 1 194 ? -14.493 8.895 2.321 1.00 94.00 194 THR A O 1
ATOM 1476 N N . TRP A 1 195 ? -14.201 10.538 0.811 1.00 95.12 195 TRP A N 1
ATOM 1477 C CA . TRP A 1 195 ? -13.004 9.958 0.214 1.00 95.12 195 TRP A CA 1
ATOM 1478 C C . TRP A 1 195 ? -11.742 10.359 0.971 1.00 95.12 195 TRP A C 1
ATOM 1480 O O . TRP A 1 195 ? -11.645 11.466 1.503 1.00 95.12 195 TRP A O 1
ATOM 1490 N N . ILE A 1 196 ? -10.775 9.448 1.001 1.00 95.25 196 ILE A N 1
ATOM 1491 C CA . ILE A 1 196 ? -9.438 9.671 1.541 1.00 95.25 196 ILE A CA 1
ATOM 1492 C C . ILE A 1 196 ? -8.379 9.156 0.555 1.00 95.25 196 ILE A C 1
ATOM 1494 O O . ILE A 1 196 ? -8.625 8.174 -0.153 1.00 95.25 196 ILE A O 1
ATOM 1498 N N . PRO A 1 197 ? -7.202 9.795 0.479 1.00 95.56 197 PRO A N 1
ATOM 1499 C CA . PRO A 1 197 ? -6.037 9.213 -0.165 1.00 95.56 197 PRO A CA 1
ATOM 1500 C C . PRO A 1 197 ? -5.461 8.113 0.739 1.00 95.56 197 PRO A C 1
ATOM 1502 O O . PRO A 1 197 ? -5.160 8.341 1.909 1.00 95.56 197 PRO A O 1
ATOM 1505 N N . LEU A 1 198 ? -5.305 6.915 0.191 1.00 96.00 198 LEU A N 1
ATOM 1506 C CA . LEU A 1 198 ? -4.644 5.786 0.836 1.00 96.00 198 LEU A CA 1
ATOM 1507 C C . LEU A 1 198 ? -3.247 5.652 0.249 1.00 96.00 198 LEU A C 1
ATOM 1509 O O . LEU A 1 198 ? -3.109 5.406 -0.950 1.00 96.00 198 LEU A O 1
ATOM 1513 N N . MET A 1 199 ? -2.220 5.815 1.079 1.00 95.81 199 MET A N 1
ATOM 1514 C CA . MET A 1 199 ? -0.845 5.566 0.662 1.00 95.81 199 MET A CA 1
ATOM 1515 C C . MET A 1 199 ? -0.615 4.058 0.544 1.00 95.81 199 MET A C 1
ATOM 1517 O O . MET A 1 199 ? -0.837 3.323 1.503 1.00 95.81 199 MET A O 1
ATOM 1521 N N . VAL A 1 200 ? -0.178 3.595 -0.622 1.00 96.31 200 VAL A N 1
ATOM 1522 C CA . VAL A 1 200 ? 0.153 2.190 -0.880 1.00 96.31 200 VAL A CA 1
ATOM 1523 C C . VAL A 1 200 ? 1.591 1.943 -0.438 1.00 96.31 200 VAL A C 1
ATOM 1525 O O . VAL A 1 200 ? 2.513 2.528 -1.006 1.00 96.31 200 VAL A O 1
ATOM 1528 N N . ASP A 1 201 ? 1.786 1.079 0.559 1.00 94.25 201 ASP A N 1
ATOM 1529 C CA . ASP A 1 201 ? 3.105 0.811 1.137 1.00 94.25 201 ASP A CA 1
ATOM 1530 C C . ASP A 1 201 ? 3.329 -0.691 1.352 1.00 94.25 201 ASP A C 1
ATOM 1532 O O . ASP A 1 201 ? 2.890 -1.286 2.336 1.00 94.25 201 ASP A O 1
ATOM 1536 N N . THR A 1 202 ? 4.064 -1.317 0.434 1.00 93.62 202 THR A N 1
ATOM 1537 C CA . THR A 1 202 ? 4.452 -2.732 0.548 1.00 93.62 202 THR A CA 1
ATOM 1538 C C . THR A 1 202 ? 5.479 -2.983 1.657 1.00 93.62 202 THR A C 1
ATOM 1540 O O . THR A 1 202 ? 5.688 -4.134 2.033 1.00 93.62 202 THR A O 1
ATOM 1543 N N . GLY A 1 203 ? 6.148 -1.938 2.160 1.00 91.75 203 GLY A N 1
ATOM 1544 C CA . GLY A 1 203 ? 7.099 -2.011 3.271 1.00 91.75 203 GLY A CA 1
ATOM 1545 C C . GLY A 1 203 ? 6.430 -1.982 4.647 1.00 91.75 203 GLY A C 1
ATOM 1546 O O . GLY A 1 203 ? 7.045 -2.380 5.638 1.00 91.75 203 GLY A O 1
ATOM 1547 N N . ALA A 1 204 ? 5.166 -1.566 4.725 1.00 90.06 204 ALA A N 1
ATOM 1548 C CA . ALA A 1 204 ? 4.387 -1.610 5.952 1.00 90.06 204 ALA A CA 1
ATOM 1549 C C . ALA A 1 204 ? 3.782 -3.005 6.155 1.00 90.06 204 ALA A C 1
ATOM 1551 O O . ALA A 1 204 ? 2.972 -3.471 5.357 1.00 90.06 204 ALA A O 1
ATOM 1552 N N . GLN A 1 205 ? 4.114 -3.665 7.267 1.00 90.56 205 GLN A N 1
ATOM 1553 C CA . GLN A 1 20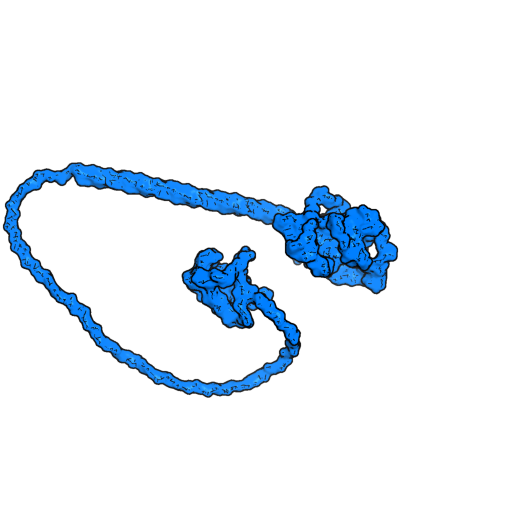5 ? 3.520 -4.965 7.611 1.00 90.56 205 GLN A CA 1
ATOM 1554 C C . GLN A 1 205 ? 2.003 -4.876 7.847 1.00 90.56 205 GLN A C 1
ATOM 1556 O O . GLN A 1 205 ? 1.292 -5.858 7.654 1.00 90.56 205 GLN A O 1
ATOM 1561 N N . MET A 1 206 ? 1.516 -3.721 8.306 1.00 91.75 206 MET A N 1
ATOM 1562 C CA . MET A 1 206 ? 0.127 -3.513 8.702 1.00 91.75 206 MET A CA 1
ATOM 1563 C C . MET A 1 206 ? -0.433 -2.249 8.064 1.00 91.75 206 MET A C 1
ATOM 1565 O O . MET A 1 206 ? 0.263 -1.237 7.979 1.00 91.75 206 MET A O 1
ATOM 1569 N N . SER A 1 207 ? -1.713 -2.283 7.714 1.00 95.31 207 SER A N 1
ATOM 1570 C CA . SER A 1 207 ? -2.463 -1.107 7.292 1.00 95.31 207 SER A CA 1
ATOM 1571 C C . SER A 1 207 ? -2.787 -0.233 8.496 1.00 95.31 207 SER A C 1
ATOM 1573 O O . SER A 1 207 ? -3.162 -0.719 9.568 1.00 95.31 207 SER A O 1
ATOM 1575 N N . VAL A 1 208 ? -2.617 1.076 8.335 1.00 94.38 208 VAL A N 1
ATOM 1576 C CA . VAL A 1 208 ? -2.632 2.048 9.434 1.00 94.38 208 VAL A CA 1
ATOM 1577 C C . VAL A 1 208 ? -3.626 3.155 9.138 1.00 94.38 208 VAL A C 1
ATOM 1579 O O . VAL A 1 208 ? -3.696 3.655 8.020 1.00 94.38 208 VAL A O 1
ATOM 1582 N N . LEU A 1 209 ? -4.347 3.585 10.167 1.00 95.00 209 LEU A N 1
ATOM 1583 C CA . LEU A 1 209 ? -5.158 4.793 10.139 1.00 95.00 209 LEU A CA 1
ATOM 1584 C C . LEU A 1 209 ? -4.814 5.660 11.349 1.00 95.00 209 LEU A C 1
ATOM 1586 O O . LEU A 1 209 ? -4.786 5.175 12.481 1.00 95.00 209 LEU A O 1
ATOM 1590 N N . SER A 1 210 ? -4.554 6.947 11.143 1.00 93.88 210 SER A N 1
ATOM 1591 C CA . SER A 1 210 ? -4.339 7.855 12.266 1.00 93.88 210 SER A CA 1
ATOM 1592 C C . SER A 1 210 ? -5.630 8.076 13.063 1.00 93.88 210 SER A C 1
ATOM 1594 O O . SER A 1 210 ? -6.745 8.076 12.530 1.00 93.88 210 SER A O 1
ATOM 1596 N N . SER A 1 211 ? -5.490 8.308 14.366 1.00 93.50 211 SER A N 1
ATOM 1597 C CA . SER A 1 211 ? -6.611 8.592 15.263 1.00 93.50 211 SER A CA 1
ATOM 1598 C C . SER A 1 211 ? -7.381 9.854 14.863 1.00 93.50 211 SER A C 1
ATOM 1600 O O . SER A 1 211 ? -8.613 9.860 14.914 1.00 93.50 211 SER A O 1
ATOM 1602 N N . ASN A 1 212 ? -6.686 10.903 14.408 1.00 93.75 212 ASN A N 1
ATOM 1603 C CA . ASN A 1 212 ? -7.321 12.137 13.950 1.00 93.75 212 ASN A CA 1
ATOM 1604 C C . ASN A 1 212 ? -8.168 11.885 12.694 1.00 93.75 212 ASN A C 1
ATOM 1606 O O . ASN A 1 212 ? -9.305 12.356 12.627 1.00 93.75 212 ASN A O 1
ATOM 1610 N N . LEU A 1 213 ? -7.664 11.100 11.731 1.00 94.75 213 LEU A N 1
ATOM 1611 C CA . LEU A 1 213 ? -8.420 10.765 10.524 1.00 94.75 213 LEU A CA 1
ATOM 1612 C C . LEU A 1 213 ? -9.612 9.857 10.845 1.00 94.75 213 LEU A C 1
ATOM 1614 O O . LEU A 1 213 ? -10.718 10.119 10.378 1.00 94.75 213 LEU A O 1
ATOM 1618 N N . ALA A 1 214 ? -9.440 8.862 11.719 1.00 94.94 214 ALA A N 1
ATOM 1619 C CA . ALA A 1 214 ? -10.548 8.042 12.211 1.00 94.94 214 ALA A CA 1
ATOM 1620 C C . ALA A 1 214 ? -11.652 8.892 12.875 1.00 94.94 214 ALA A C 1
ATOM 1622 O O . ALA A 1 214 ? -12.838 8.610 12.699 1.00 94.94 214 ALA A O 1
ATOM 1623 N N . GLY A 1 215 ? -11.278 9.956 13.597 1.00 94.19 215 GLY A N 1
ATOM 1624 C CA . GLY A 1 215 ? -12.212 10.932 14.168 1.00 94.19 215 GLY A CA 1
ATOM 1625 C C . GLY A 1 215 ? -12.986 11.711 13.113 1.00 94.19 215 GLY A C 1
ATOM 1626 O O . GLY A 1 215 ? -14.211 11.779 13.182 1.00 94.19 215 GLY A O 1
ATOM 1627 N N . ARG A 1 216 ? -12.291 12.228 12.095 1.00 93.31 216 ARG A N 1
ATOM 1628 C CA . ARG A 1 216 ? -12.912 12.943 10.966 1.00 93.31 216 ARG A CA 1
ATOM 1629 C C . ARG A 1 216 ? -13.894 12.073 10.184 1.00 93.31 216 ARG A C 1
ATOM 1631 O O . ARG A 1 216 ? -14.893 12.576 9.684 1.00 93.31 216 ARG A O 1
ATOM 1638 N N . LEU A 1 217 ? -13.614 10.776 10.095 1.00 94.75 217 LEU A N 1
ATOM 1639 C CA . LEU A 1 217 ? -14.462 9.798 9.415 1.00 94.75 217 LEU A CA 1
ATOM 1640 C C . LEU A 1 217 ? -15.608 9.269 10.294 1.00 94.75 217 LEU A C 1
ATOM 1642 O O . LEU A 1 217 ? -16.413 8.474 9.812 1.00 94.75 217 LEU A O 1
ATOM 1646 N N . GLY A 1 218 ? -15.690 9.671 11.570 1.00 94.12 218 GLY A N 1
ATOM 1647 C CA . GLY A 1 218 ? -16.705 9.176 12.505 1.00 94.12 218 GLY A CA 1
ATOM 1648 C C . GLY A 1 218 ? -16.539 7.693 12.863 1.00 94.12 218 GLY A C 1
ATOM 1649 O O . GLY A 1 218 ? -17.518 7.008 13.153 1.00 94.12 218 GLY A O 1
ATOM 1650 N N . LEU A 1 219 ? -15.310 7.169 12.808 1.00 94.31 219 LEU A N 1
ATOM 1651 C CA . LEU A 1 219 ? -15.003 5.754 13.045 1.00 94.31 219 LEU A CA 1
ATOM 1652 C C . LEU A 1 219 ? -14.480 5.469 14.461 1.00 94.31 219 LEU A C 1
ATOM 1654 O O . LEU A 1 219 ? -14.329 4.303 14.813 1.00 94.31 219 LEU A O 1
ATOM 1658 N N . LEU A 1 220 ? -14.226 6.490 15.290 1.00 92.19 220 LEU A N 1
ATOM 1659 C CA . LEU A 1 220 ? -13.620 6.316 16.622 1.00 92.19 220 LEU A CA 1
ATOM 1660 C C . LEU A 1 220 ? -14.399 5.373 17.548 1.00 92.19 220 LEU A C 1
ATOM 1662 O O . LEU A 1 220 ? -13.781 4.617 18.296 1.00 92.19 220 LEU A O 1
ATOM 1666 N N . ASP A 1 221 ? -15.729 5.374 17.469 1.00 91.50 221 ASP A N 1
ATOM 1667 C CA . ASP A 1 221 ? -16.580 4.508 18.296 1.00 91.50 221 ASP A CA 1
ATOM 1668 C C . ASP A 1 221 ? -16.536 3.036 17.858 1.00 91.50 221 ASP A C 1
ATOM 1670 O O . ASP A 1 221 ? -16.887 2.143 18.626 1.00 91.50 221 ASP A O 1
ATOM 1674 N N . LYS A 1 222 ? -16.074 2.770 16.629 1.00 92.31 222 LYS A N 1
ATOM 1675 C CA . LYS A 1 222 ? -15.919 1.420 16.067 1.00 92.31 222 LYS A CA 1
ATOM 1676 C C . LYS A 1 222 ? -14.540 0.819 16.348 1.00 92.31 222 LYS A C 1
ATOM 1678 O O . LYS A 1 222 ? -14.285 -0.319 15.957 1.00 92.31 222 LYS A O 1
ATOM 1683 N N . VAL A 1 223 ? -13.641 1.572 16.985 1.00 93.12 223 VAL A N 1
ATOM 1684 C CA . VAL A 1 223 ? -12.285 1.112 17.295 1.00 93.12 223 VAL A CA 1
ATOM 1685 C C . VAL A 1 223 ? -12.340 0.076 18.413 1.00 93.12 223 VAL A C 1
ATOM 1687 O O . VAL A 1 223 ? -12.677 0.386 19.556 1.00 93.12 223 VAL A O 1
ATOM 1690 N N . ASP A 1 224 ? -11.929 -1.148 18.101 1.00 92.00 224 ASP A N 1
ATOM 1691 C CA . ASP A 1 224 ? -11.720 -2.191 19.094 1.00 92.00 224 ASP A CA 1
ATOM 1692 C C . ASP A 1 224 ? -10.418 -1.931 19.866 1.00 92.00 224 ASP A C 1
ATOM 1694 O O . ASP A 1 224 ? -9.309 -2.084 19.343 1.00 92.00 224 ASP A O 1
ATOM 1698 N N . ARG A 1 225 ? -10.561 -1.548 21.137 1.00 90.19 225 ARG A N 1
ATOM 1699 C CA . ARG A 1 225 ? -9.449 -1.228 22.045 1.00 90.19 225 ARG A CA 1
ATOM 1700 C C . ARG A 1 225 ? -8.878 -2.442 22.776 1.00 90.19 225 ARG A C 1
ATOM 1702 O O . ARG A 1 225 ? -7.891 -2.296 23.488 1.00 90.19 225 ARG A O 1
ATOM 1709 N N . THR A 1 226 ? -9.437 -3.641 22.601 1.00 83.56 226 THR A N 1
ATOM 1710 C CA . THR A 1 226 ? -8.863 -4.866 23.196 1.00 83.56 226 THR A CA 1
ATOM 1711 C C . THR A 1 226 ? -7.471 -5.177 22.644 1.00 83.56 226 THR A C 1
ATOM 1713 O O . THR A 1 226 ? -6.659 -5.802 23.316 1.00 83.56 226 THR A O 1
ATOM 1716 N N . SER A 1 227 ? -7.183 -4.694 21.432 1.00 72.19 227 SER A N 1
ATOM 1717 C CA . SER A 1 227 ? -5.885 -4.807 20.762 1.00 72.19 227 SER A CA 1
ATOM 1718 C C . SER A 1 227 ? -4.963 -3.600 21.010 1.00 72.19 227 SER A C 1
ATOM 1720 O O . SER A 1 227 ? -3.999 -3.418 20.268 1.00 72.19 227 SER A O 1
ATOM 1722 N N . ALA A 1 228 ? -5.271 -2.740 21.989 1.00 77.44 228 ALA A N 1
ATOM 1723 C CA . ALA A 1 228 ? -4.440 -1.583 22.316 1.00 77.44 228 ALA A CA 1
ATOM 1724 C C . ALA A 1 228 ? -3.081 -2.019 22.891 1.00 77.44 228 ALA A C 1
ATOM 1726 O O . ALA A 1 228 ? -2.996 -2.947 23.695 1.00 77.44 228 ALA A O 1
ATOM 1727 N N . GLY A 1 229 ? -2.010 -1.336 22.491 1.00 71.75 229 GLY A N 1
ATOM 1728 C CA . GLY A 1 229 ? -0.642 -1.713 22.844 1.00 71.75 229 GLY A CA 1
ATOM 1729 C C . GLY A 1 229 ? 0.403 -0.773 22.246 1.00 71.75 229 GLY A C 1
ATOM 1730 O O . GLY A 1 229 ? 0.082 0.318 21.779 1.00 71.75 229 GLY A O 1
ATOM 1731 N N . VAL A 1 230 ? 1.670 -1.181 22.261 1.00 62.06 230 VAL A N 1
ATOM 1732 C CA . VAL A 1 230 ? 2.770 -0.449 21.610 1.00 62.06 230 VAL A CA 1
ATOM 1733 C C . VAL A 1 230 ? 3.087 -1.141 20.284 1.00 62.06 230 VAL A C 1
ATOM 1735 O O . VAL A 1 230 ? 3.333 -2.346 20.280 1.00 62.06 230 VAL A O 1
ATOM 1738 N N . ALA A 1 231 ? 3.073 -0.410 19.164 1.00 59.31 231 ALA A N 1
ATOM 1739 C CA . ALA A 1 231 ? 3.457 -0.965 17.866 1.00 59.31 231 ALA A CA 1
ATOM 1740 C C . ALA A 1 231 ? 4.986 -1.038 17.771 1.00 59.31 231 ALA A C 1
ATOM 1742 O O . ALA A 1 231 ? 5.660 -0.020 17.614 1.00 59.31 231 ALA A O 1
ATOM 1743 N N . GLY A 1 232 ? 5.544 -2.246 17.843 1.00 51.19 232 GLY A N 1
ATOM 1744 C CA . GLY A 1 232 ? 6.908 -2.497 17.380 1.00 51.19 232 GLY A CA 1
ATOM 1745 C C . GLY A 1 232 ? 6.918 -2.554 15.851 1.00 51.19 232 GLY A C 1
ATOM 1746 O O . GLY A 1 232 ? 6.180 -3.350 15.283 1.00 51.19 232 GLY A O 1
ATOM 1747 N N . GLY A 1 233 ? 7.712 -1.704 15.191 1.00 51.00 233 GLY A N 1
ATOM 1748 C CA . GLY A 1 233 ? 7.895 -1.717 13.728 1.00 51.00 233 GLY A CA 1
ATOM 1749 C C . GLY A 1 233 ? 7.543 -0.413 13.004 1.00 51.00 233 GLY A C 1
ATOM 1750 O O . GLY A 1 233 ? 8.016 -0.194 11.897 1.00 51.00 233 GLY A O 1
ATOM 1751 N N . ILE A 1 234 ? 6.797 0.495 13.639 1.00 56.38 234 ILE A N 1
ATOM 1752 C CA . ILE A 1 234 ? 6.453 1.817 13.090 1.00 56.38 234 ILE A CA 1
ATOM 1753 C C . ILE A 1 234 ? 7.155 2.856 13.960 1.00 56.38 234 ILE A C 1
ATOM 1755 O O . ILE A 1 234 ? 6.586 3.284 14.958 1.00 56.38 234 ILE A O 1
ATOM 1759 N N . GLY A 1 235 ? 8.425 3.157 13.652 1.00 52.84 235 GLY A N 1
ATOM 1760 C CA . GLY A 1 235 ? 9.237 4.186 14.326 1.00 52.84 235 GLY A CA 1
ATOM 1761 C C . GLY A 1 235 ? 9.138 4.145 15.857 1.00 52.84 235 GLY A C 1
ATOM 1762 O O . GLY A 1 235 ? 8.292 4.819 16.436 1.00 52.84 235 GLY A O 1
ATOM 1763 N N . GLY A 1 236 ? 9.975 3.322 16.500 1.00 49.56 236 GLY A N 1
ATOM 1764 C CA . GLY A 1 236 ? 9.889 2.926 17.915 1.00 49.56 236 GLY A CA 1
ATOM 1765 C C . GLY A 1 236 ? 9.282 3.965 18.868 1.00 49.56 236 GLY A C 1
ATOM 1766 O O . GLY A 1 236 ? 9.961 4.892 19.299 1.00 49.56 236 GLY A O 1
ATOM 1767 N N . GLY A 1 237 ? 8.004 3.782 19.221 1.00 59.06 237 GLY A N 1
ATOM 1768 C CA . GLY A 1 237 ? 7.300 4.631 20.189 1.00 59.06 237 GLY A CA 1
ATOM 1769 C C . GLY A 1 237 ? 5.803 4.826 19.935 1.00 59.06 237 GLY A C 1
ATOM 1770 O O . GLY A 1 237 ? 5.096 5.248 20.853 1.00 59.06 237 GLY A O 1
ATOM 1771 N N . SER A 1 238 ? 5.306 4.498 18.737 1.00 64.50 238 SER A N 1
ATOM 1772 C CA . SER A 1 238 ? 3.906 4.746 18.378 1.00 64.50 238 SER A CA 1
ATOM 1773 C C . SER A 1 238 ? 2.922 3.860 19.157 1.00 64.50 238 SER A C 1
ATOM 1775 O O . SER A 1 238 ? 2.982 2.626 19.119 1.00 64.50 238 SER A O 1
ATOM 1777 N N . ARG A 1 239 ? 1.989 4.487 19.880 1.00 77.25 239 ARG A N 1
ATOM 1778 C CA . ARG A 1 239 ? 0.937 3.809 20.645 1.00 77.25 239 ARG A CA 1
ATOM 1779 C C . ARG A 1 239 ? -0.206 3.406 19.715 1.00 77.25 239 ARG A C 1
ATOM 1781 O O . ARG A 1 239 ? -0.832 4.250 19.077 1.00 77.25 239 ARG A O 1
ATOM 1788 N N . VAL A 1 240 ? -0.518 2.114 19.707 1.00 82.25 240 VAL A N 1
ATOM 1789 C CA . VAL A 1 240 ? -1.720 1.563 19.076 1.00 82.25 240 VAL A CA 1
ATOM 1790 C C . VAL A 1 240 ? -2.897 1.816 20.004 1.00 82.25 240 VAL A C 1
ATOM 1792 O O . VAL A 1 240 ? -2.946 1.294 21.120 1.00 82.25 240 VAL A O 1
ATOM 1795 N N . LEU A 1 241 ? -3.857 2.609 19.541 1.00 88.00 241 LEU A N 1
ATOM 1796 C CA . LEU A 1 241 ? -5.097 2.873 20.268 1.00 88.00 241 LEU A CA 1
ATOM 1797 C C . LEU A 1 241 ? -6.083 1.705 20.156 1.00 88.00 241 LEU A C 1
ATOM 1799 O O . LEU A 1 241 ? -6.883 1.486 21.063 1.00 88.00 241 LEU A O 1
ATOM 1803 N N . GLY A 1 242 ? -6.033 0.965 19.050 1.00 91.75 242 GLY A N 1
ATOM 1804 C CA . GLY A 1 242 ? -6.883 -0.191 18.795 1.00 91.75 242 GLY A CA 1
ATOM 1805 C C . GLY A 1 242 ? -6.872 -0.593 17.324 1.00 91.75 242 GLY A C 1
ATOM 1806 O O . GLY A 1 242 ? -5.979 -0.201 16.573 1.00 91.75 242 GLY A O 1
ATOM 1807 N N . LYS A 1 243 ? -7.870 -1.373 16.907 1.00 93.69 243 LYS A N 1
ATOM 1808 C CA . LYS A 1 243 ? -8.052 -1.793 15.512 1.00 93.69 243 LYS A CA 1
ATOM 1809 C C . LYS A 1 243 ? -9.465 -1.490 15.027 1.00 93.69 243 LYS A C 1
ATOM 1811 O O . LYS A 1 243 ? -10.433 -1.710 15.749 1.00 93.69 243 LYS A O 1
ATOM 1816 N N . LEU A 1 244 ? -9.577 -1.019 13.795 1.00 95.00 244 LEU A N 1
ATOM 1817 C CA . LEU A 1 244 ? -10.821 -0.998 13.039 1.00 95.00 244 LEU A CA 1
ATOM 1818 C C . LEU A 1 244 ? -10.859 -2.249 12.173 1.00 95.00 244 LEU A C 1
ATOM 1820 O O . LEU A 1 244 ? -9.882 -2.545 11.490 1.00 95.00 244 LEU A O 1
ATOM 1824 N N . ARG A 1 245 ? -11.972 -2.980 12.216 1.00 94.19 245 ARG A N 1
ATOM 1825 C CA . ARG A 1 245 ? -12.168 -4.176 11.396 1.00 94.19 245 ARG A CA 1
ATOM 1826 C C . ARG A 1 245 ? -13.328 -3.984 10.437 1.00 94.19 245 ARG A C 1
ATOM 1828 O O . ARG A 1 245 ? -14.315 -3.343 10.805 1.00 94.19 245 ARG A O 1
ATOM 1835 N N . ASN A 1 246 ? -13.225 -4.588 9.259 1.00 92.75 246 ASN A N 1
ATOM 1836 C CA . ASN A 1 246 ? -14.269 -4.632 8.244 1.00 92.75 246 ASN A CA 1
ATOM 1837 C C . ASN A 1 246 ? -14.772 -3.229 7.854 1.00 92.75 246 ASN A C 1
ATOM 1839 O O . ASN A 1 246 ? -15.978 -2.982 7.770 1.00 92.75 246 ASN A O 1
ATOM 1843 N N . VAL A 1 247 ? -13.851 -2.275 7.676 1.00 95.56 247 VAL A N 1
ATOM 1844 C CA . VAL A 1 247 ? -14.195 -0.940 7.178 1.00 95.56 247 VAL A CA 1
ATOM 1845 C C . VAL A 1 247 ? -14.435 -1.050 5.677 1.00 95.56 247 VAL A C 1
ATOM 1847 O O . VAL A 1 247 ? -13.527 -1.418 4.941 1.00 95.56 247 VAL A O 1
ATOM 1850 N N . GLY A 1 248 ? -15.647 -0.730 5.222 1.00 94.44 248 GLY A N 1
ATOM 1851 C CA . GLY A 1 248 ? -15.961 -0.670 3.794 1.00 94.44 248 GLY A CA 1
ATOM 1852 C C . GLY A 1 248 ? -15.239 0.500 3.129 1.00 94.44 248 GLY A C 1
ATOM 1853 O O . GLY A 1 248 ? -15.543 1.661 3.417 1.00 94.44 248 GLY A O 1
ATOM 1854 N N . VAL A 1 249 ? -14.283 0.194 2.257 1.00 96.38 249 VAL A N 1
ATOM 1855 C CA . VAL A 1 249 ? -13.529 1.152 1.447 1.00 96.38 249 VAL A CA 1
ATOM 1856 C C . VAL A 1 249 ? -13.857 0.892 -0.014 1.00 96.38 249 VAL A C 1
ATOM 1858 O O . VAL A 1 249 ? -13.644 -0.208 -0.520 1.00 96.38 249 VAL A O 1
ATOM 1861 N N . ARG A 1 250 ? -14.378 1.904 -0.702 1.00 94.06 250 ARG A N 1
ATOM 1862 C CA . ARG A 1 250 ? -14.764 1.807 -2.103 1.00 94.06 250 ARG A CA 1
ATOM 1863 C C . ARG A 1 250 ? -13.705 2.416 -3.012 1.00 94.06 250 ARG A C 1
ATOM 1865 O O . ARG A 1 250 ? -13.328 3.573 -2.858 1.00 94.06 250 ARG A O 1
ATOM 1872 N N . PHE A 1 251 ? -13.269 1.630 -3.983 1.00 91.88 251 PHE A N 1
ATOM 1873 C CA . PHE A 1 251 ? -12.360 2.003 -5.053 1.00 91.88 251 PHE A CA 1
ATOM 1874 C C . PHE A 1 251 ? -13.161 2.083 -6.357 1.00 91.88 251 PHE A C 1
ATOM 1876 O O . PHE A 1 251 ? -13.327 1.096 -7.072 1.00 91.88 251 PHE A O 1
ATOM 1883 N N . GLY A 1 252 ? -13.727 3.255 -6.654 1.00 88.44 252 GLY A N 1
ATOM 1884 C CA . GLY A 1 252 ? -14.659 3.410 -7.776 1.00 88.44 252 GLY A CA 1
ATOM 1885 C C . GLY A 1 252 ? -15.963 2.645 -7.534 1.00 88.44 252 GLY A C 1
ATOM 1886 O O . GLY A 1 252 ? -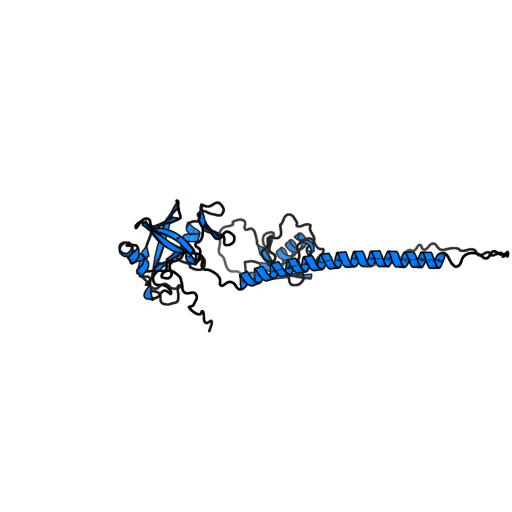16.760 3.058 -6.697 1.00 88.44 252 GLY A O 1
ATOM 1887 N N . GLU A 1 253 ? -16.187 1.544 -8.253 1.00 83.31 253 GLU A N 1
ATOM 1888 C CA . GLU A 1 253 ? -17.385 0.700 -8.101 1.00 83.31 253 GLU A CA 1
ATOM 1889 C C . GLU A 1 253 ? -17.174 -0.492 -7.155 1.00 83.31 253 GLU A C 1
ATOM 1891 O O . GLU A 1 253 ? -18.142 -1.078 -6.671 1.00 83.31 253 GLU A O 1
ATOM 1896 N N . LEU A 1 254 ? -15.919 -0.838 -6.856 1.00 88.25 254 LEU A N 1
ATOM 1897 C CA . LEU A 1 254 ? -15.575 -1.989 -6.029 1.00 88.25 254 LEU A CA 1
ATOM 1898 C C . LEU A 1 254 ? -15.477 -1.591 -4.555 1.00 88.25 254 LEU A C 1
ATOM 1900 O O . LEU A 1 254 ? -14.681 -0.727 -4.203 1.00 88.25 254 LEU A O 1
ATOM 1904 N N . GLU A 1 255 ? -16.242 -2.239 -3.678 1.00 91.88 255 GLU A N 1
ATOM 1905 C CA . GLU A 1 255 ? -16.147 -2.051 -2.226 1.00 91.88 255 GLU A CA 1
ATOM 1906 C C . GLU A 1 255 ? -15.427 -3.234 -1.573 1.00 91.88 255 GLU A C 1
ATOM 1908 O O . GLU A 1 255 ? -15.820 -4.386 -1.754 1.00 91.88 255 GLU A O 1
ATOM 1913 N N . LEU A 1 256 ? -14.374 -2.940 -0.810 1.00 93.19 256 LEU A N 1
ATOM 1914 C CA . LEU A 1 256 ? -13.589 -3.917 -0.067 1.00 93.19 256 LEU A CA 1
ATOM 1915 C C . LEU A 1 256 ? -13.729 -3.701 1.435 1.00 93.19 256 LEU A C 1
ATOM 1917 O O . LEU A 1 256 ? -13.770 -2.572 1.922 1.00 93.19 256 LEU A O 1
ATOM 1921 N N . ALA A 1 257 ? -13.725 -4.803 2.174 1.00 93.88 257 ALA A N 1
ATOM 1922 C CA . ALA A 1 257 ? -13.533 -4.792 3.613 1.00 93.88 257 ALA A CA 1
ATOM 1923 C C . ALA A 1 257 ? -12.043 -4.648 3.936 1.00 93.88 257 ALA A C 1
ATOM 1925 O O . ALA A 1 257 ? -11.244 -5.507 3.563 1.00 93.88 257 ALA A O 1
ATOM 1926 N N . VAL A 1 258 ? -11.676 -3.576 4.636 1.00 95.69 258 VAL A N 1
ATOM 1927 C CA . VAL A 1 258 ? -10.289 -3.279 5.006 1.00 95.69 258 VAL A CA 1
ATOM 1928 C C . VAL A 1 258 ? -10.173 -3.141 6.521 1.00 95.69 258 VAL A C 1
ATOM 1930 O O . VAL A 1 258 ? -10.984 -2.466 7.165 1.00 95.69 258 VAL A O 1
ATOM 1933 N N . ASP A 1 259 ? -9.152 -3.774 7.092 1.00 95.56 259 ASP A N 1
ATOM 1934 C CA . ASP A 1 259 ? -8.804 -3.619 8.503 1.00 95.56 259 ASP A CA 1
ATOM 1935 C C . ASP A 1 259 ? -7.681 -2.588 8.661 1.00 95.56 259 ASP A C 1
ATOM 1937 O O . ASP A 1 259 ? -6.738 -2.550 7.874 1.00 95.56 259 ASP A O 1
ATOM 1941 N N . PHE A 1 260 ? -7.755 -1.777 9.718 1.00 95.81 260 PHE A N 1
ATOM 1942 C CA . PHE A 1 260 ? -6.745 -0.768 10.033 1.00 95.81 260 PHE A CA 1
ATOM 1943 C C . PHE A 1 260 ? -6.313 -0.849 11.495 1.00 95.81 260 PHE A C 1
ATOM 1945 O O . PHE A 1 260 ? -7.140 -0.870 12.411 1.00 95.81 260 PHE A O 1
ATOM 1952 N N . ALA A 1 261 ? -5.007 -0.808 11.740 1.00 94.00 261 ALA A N 1
ATOM 1953 C CA . ALA A 1 261 ? -4.469 -0.474 13.050 1.00 94.00 261 ALA A CA 1
ATOM 1954 C C . ALA A 1 261 ? -4.581 1.039 13.277 1.00 94.00 261 ALA A C 1
ATOM 1956 O O . ALA A 1 261 ? -4.127 1.833 12.456 1.00 94.00 261 ALA A O 1
ATOM 1957 N N . VAL A 1 262 ? -5.176 1.443 14.399 1.00 94.06 262 VAL A N 1
ATOM 1958 C CA . VAL A 1 262 ? -5.348 2.860 14.729 1.00 94.06 262 VAL A CA 1
ATOM 1959 C C . VAL A 1 262 ? -4.201 3.325 15.609 1.00 94.06 262 VAL A C 1
ATOM 1961 O O . VAL A 1 262 ? -4.055 2.853 16.740 1.00 94.06 262 VAL A O 1
ATOM 1964 N N . LEU A 1 263 ? -3.401 4.259 15.101 1.00 91.56 263 LEU A N 1
ATOM 1965 C CA . LEU A 1 263 ? -2.265 4.847 15.814 1.00 91.56 263 LEU A CA 1
ATOM 1966 C C . LEU A 1 263 ? -2.567 6.277 16.262 1.00 91.56 263 LEU A C 1
ATOM 1968 O O . LEU A 1 263 ? -3.388 6.966 15.658 1.00 91.56 263 LEU A O 1
ATOM 1972 N N . ASP A 1 264 ? -1.890 6.735 17.314 1.00 87.94 264 ASP A N 1
ATOM 1973 C CA . ASP A 1 264 ? -1.957 8.137 17.732 1.00 87.94 264 ASP A CA 1
ATOM 1974 C C . ASP A 1 264 ? -1.339 9.054 16.661 1.00 87.94 264 ASP A C 1
ATOM 1976 O O . ASP A 1 264 ? -0.135 9.003 16.400 1.00 87.94 264 ASP A O 1
ATOM 1980 N N . GLY A 1 265 ? -2.162 9.903 16.037 1.00 81.69 265 GLY A N 1
ATOM 1981 C CA . GLY A 1 265 ? -1.729 10.802 14.967 1.00 81.69 265 GLY A CA 1
ATOM 1982 C C . GLY A 1 265 ? -0.681 11.831 15.395 1.00 81.69 265 GLY A C 1
ATOM 1983 O O . GLY A 1 265 ? 0.045 12.325 14.541 1.00 81.69 265 GLY A O 1
ATOM 1984 N N . ASN A 1 266 ? -0.530 12.105 16.697 1.00 81.00 266 ASN A N 1
ATOM 1985 C CA . ASN A 1 266 ? 0.519 13.000 17.205 1.00 81.00 266 ASN A CA 1
ATOM 1986 C C . ASN A 1 266 ? 1.932 12.403 17.104 1.00 81.00 266 ASN A C 1
ATOM 1988 O O . ASN A 1 266 ? 2.918 13.126 17.227 1.00 81.00 266 ASN A O 1
ATOM 1992 N N . GLN A 1 267 ? 2.033 11.082 16.941 1.00 74.94 267 GLN A N 1
ATOM 1993 C CA . GLN A 1 267 ? 3.299 10.354 16.836 1.00 74.94 267 GLN A CA 1
ATOM 1994 C C . GLN A 1 267 ? 3.634 9.984 15.385 1.00 74.94 267 GLN A C 1
ATOM 1996 O O . GLN A 1 267 ? 4.700 9.431 15.122 1.00 74.94 267 GLN A O 1
ATOM 2001 N N . LEU A 1 268 ? 2.732 10.287 14.448 1.00 79.88 268 LEU A N 1
ATOM 2002 C CA . LEU A 1 268 ? 2.917 10.034 13.028 1.00 79.88 268 LEU A CA 1
ATOM 2003 C C . LEU A 1 268 ? 3.459 11.276 12.307 1.00 79.88 268 LEU A C 1
ATOM 2005 O O . LEU A 1 268 ? 3.195 12.398 12.736 1.00 79.88 268 LEU A O 1
ATOM 2009 N N . PRO A 1 269 ? 4.165 11.098 11.173 1.00 77.00 269 PRO A N 1
ATOM 2010 C CA . PRO A 1 269 ? 4.661 12.217 10.368 1.00 77.00 269 PRO A CA 1
ATOM 2011 C C . PRO A 1 269 ? 3.545 13.119 9.825 1.00 77.00 269 PRO A C 1
ATOM 2013 O O . PRO A 1 269 ? 3.763 14.303 9.600 1.00 77.00 269 PRO A O 1
ATOM 2016 N N . SER A 1 270 ? 2.349 12.558 9.623 1.00 84.50 270 SER A N 1
ATOM 2017 C CA . SER A 1 270 ? 1.145 13.302 9.261 1.00 84.50 270 SER A CA 1
ATOM 2018 C C . SER A 1 270 ? -0.012 12.908 10.184 1.00 84.50 270 SER A C 1
ATOM 2020 O O . SER A 1 270 ? -0.259 11.712 10.381 1.00 84.50 270 SER A O 1
ATOM 2022 N N . PRO A 1 271 ? -0.764 13.885 10.727 1.00 84.44 271 PRO A N 1
ATOM 2023 C CA . PRO A 1 271 ? -1.895 13.606 11.599 1.00 84.44 271 PRO A CA 1
ATOM 2024 C C . PRO A 1 271 ? -3.070 12.988 10.839 1.00 84.44 271 PRO A C 1
ATOM 2026 O O . PRO A 1 271 ? -3.906 12.356 11.473 1.00 84.44 271 PRO A O 1
ATOM 2029 N N . ASN A 1 272 ? -3.158 13.119 9.509 1.00 90.38 272 ASN A N 1
ATOM 2030 C CA . ASN A 1 272 ? -4.243 12.558 8.692 1.00 90.38 272 ASN A CA 1
ATOM 2031 C C . ASN A 1 272 ? -3.750 11.442 7.762 1.00 90.38 272 ASN A C 1
ATOM 2033 O O . ASN A 1 272 ? -4.081 11.413 6.579 1.00 90.38 272 ASN A O 1
ATOM 2037 N N . LEU A 1 273 ? -2.930 10.544 8.298 1.00 91.56 273 LEU A N 1
ATOM 2038 C CA . LEU A 1 273 ? -2.322 9.463 7.538 1.00 91.56 273 LEU A CA 1
ATOM 2039 C C . LEU A 1 273 ? -3.237 8.235 7.443 1.00 91.56 273 LEU A C 1
ATOM 2041 O O . LEU A 1 273 ? -3.762 7.758 8.454 1.00 91.56 273 LEU A O 1
ATOM 2045 N N . ALA A 1 274 ? -3.349 7.683 6.236 1.00 95.00 274 ALA A N 1
ATOM 2046 C CA . ALA A 1 274 ? -3.915 6.366 5.985 1.00 95.00 274 ALA A CA 1
ATOM 2047 C C . ALA A 1 274 ? -2.980 5.563 5.072 1.00 95.00 274 ALA A C 1
ATOM 2049 O O . ALA A 1 274 ? -2.643 6.009 3.975 1.00 95.00 274 ALA A O 1
ATOM 2050 N N . ILE A 1 275 ? -2.563 4.386 5.535 1.00 95.69 275 ILE A N 1
ATOM 2051 C CA . ILE A 1 275 ? -1.659 3.479 4.824 1.00 95.69 275 ILE A CA 1
ATOM 2052 C C . ILE A 1 275 ? -2.388 2.176 4.529 1.00 95.69 275 ILE A C 1
ATOM 2054 O O . ILE A 1 275 ? -2.971 1.570 5.432 1.00 95.69 275 ILE A O 1
ATOM 2058 N N . LEU A 1 276 ? -2.287 1.732 3.282 1.00 96.94 276 LEU A N 1
ATOM 2059 C CA . LEU A 1 276 ? -2.627 0.392 2.840 1.00 96.94 276 LEU A CA 1
ATOM 2060 C C . LEU A 1 276 ? -1.341 -0.442 2.777 1.00 96.94 276 LEU A C 1
ATOM 2062 O O . LEU A 1 276 ? -0.547 -0.323 1.843 1.00 96.94 276 LEU A O 1
ATOM 2066 N N . GLY A 1 277 ? -1.130 -1.223 3.831 1.00 96.31 277 GLY A N 1
ATOM 2067 C CA . GLY A 1 277 ? 0.036 -2.070 4.042 1.00 96.31 277 GLY A CA 1
ATOM 2068 C C . GLY A 1 277 ? -0.090 -3.453 3.406 1.00 96.31 277 GLY A C 1
ATOM 2069 O O . GLY A 1 277 ? -1.124 -3.832 2.849 1.00 96.31 277 GLY A O 1
ATOM 2070 N N . LEU A 1 278 ? 0.978 -4.239 3.533 1.00 96.38 278 LEU A N 1
ATOM 2071 C CA . LEU A 1 278 ? 1.101 -5.574 2.951 1.00 96.38 278 LEU A CA 1
ATOM 2072 C C . LEU A 1 278 ? 0.004 -6.544 3.411 1.00 96.38 278 LEU A C 1
ATOM 2074 O O . LEU A 1 278 ? -0.411 -7.394 2.630 1.00 96.38 278 LEU A O 1
ATOM 2078 N N . ASP A 1 279 ? -0.488 -6.413 4.642 1.00 95.00 279 ASP A N 1
ATOM 2079 C CA . ASP A 1 279 ? -1.593 -7.219 5.170 1.00 95.00 279 ASP A CA 1
ATOM 2080 C C . ASP A 1 279 ? -2.850 -7.148 4.293 1.00 95.00 279 ASP A C 1
ATOM 2082 O O . ASP A 1 279 ? -3.438 -8.179 3.976 1.00 95.00 279 ASP A O 1
ATOM 2086 N N . GLN A 1 280 ? -3.236 -5.952 3.852 1.00 96.56 280 GLN A N 1
ATOM 2087 C CA . GLN A 1 280 ? -4.420 -5.751 3.016 1.00 96.56 280 GLN A CA 1
ATOM 2088 C C . GLN A 1 280 ? -4.101 -5.937 1.534 1.00 96.56 280 GL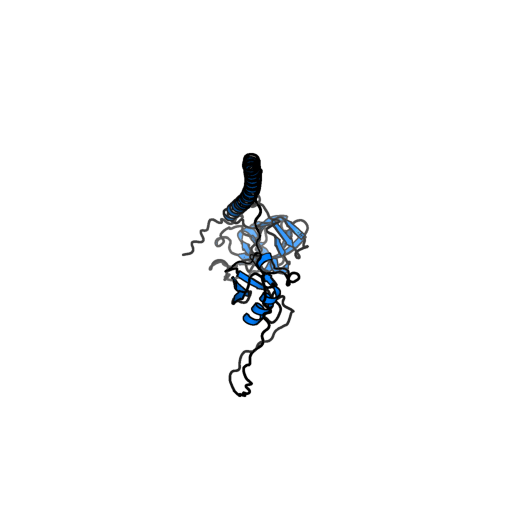N A C 1
ATOM 2090 O O . GLN A 1 280 ? -4.910 -6.513 0.805 1.00 96.56 280 GLN A O 1
ATOM 2095 N N . LEU A 1 281 ? -2.910 -5.521 1.088 1.00 97.31 281 LEU A N 1
ATOM 2096 C CA . LEU A 1 281 ? -2.459 -5.760 -0.286 1.00 97.31 281 LEU A CA 1
ATOM 2097 C C . LEU A 1 281 ? -2.433 -7.262 -0.604 1.00 97.31 281 LEU A C 1
ATOM 2099 O O . LEU A 1 281 ? -2.913 -7.673 -1.657 1.00 97.31 281 LEU A O 1
ATOM 2103 N N . ALA A 1 282 ? -1.930 -8.091 0.314 1.00 95.31 282 ALA A N 1
ATOM 2104 C CA . ALA A 1 282 ? -1.863 -9.536 0.130 1.00 95.31 282 ALA A CA 1
ATOM 2105 C C . ALA A 1 282 ? -3.248 -10.198 0.182 1.00 95.31 282 ALA A C 1
ATOM 2107 O O . ALA A 1 282 ? -3.549 -11.029 -0.672 1.00 95.31 282 ALA A O 1
ATOM 2108 N N . VAL A 1 283 ? -4.098 -9.817 1.146 1.00 94.56 283 VAL A N 1
ATOM 2109 C CA . VAL A 1 283 ? -5.453 -10.385 1.303 1.00 94.56 283 VAL A CA 1
ATOM 2110 C C . VAL A 1 283 ? -6.318 -10.143 0.068 1.00 94.56 283 VAL A C 1
ATOM 2112 O O . VAL A 1 283 ? -7.040 -11.040 -0.360 1.00 94.56 283 VAL A O 1
ATOM 2115 N N . HIS A 1 284 ? -6.222 -8.956 -0.533 1.00 91.94 284 HIS A N 1
ATOM 2116 C CA . HIS A 1 284 ? -7.006 -8.588 -1.716 1.00 91.94 284 HIS A CA 1
ATOM 2117 C C . HIS A 1 284 ? -6.266 -8.842 -3.038 1.00 91.94 284 HIS A C 1
ATOM 2119 O O . HIS A 1 284 ? -6.711 -8.378 -4.090 1.00 91.94 284 HIS A O 1
ATOM 2125 N N . HIS A 1 285 ? -5.139 -9.564 -2.999 1.00 93.81 285 HIS A N 1
ATOM 2126 C CA . HIS A 1 285 ? -4.299 -9.880 -4.159 1.00 93.81 285 HIS A CA 1
ATOM 2127 C C . HIS A 1 285 ? -3.984 -8.653 -5.026 1.00 93.81 285 HIS A C 1
ATOM 2129 O O . HIS A 1 285 ? -4.129 -8.680 -6.248 1.00 93.81 285 HIS A O 1
ATOM 2135 N N . MET A 1 286 ? -3.606 -7.544 -4.394 1.00 96.81 286 MET A N 1
ATOM 2136 C CA . MET A 1 286 ? -3.371 -6.298 -5.107 1.00 96.81 286 MET A CA 1
ATOM 2137 C C . MET A 1 286 ? -2.016 -6.301 -5.819 1.00 96.81 286 MET A C 1
ATOM 2139 O O . MET A 1 286 ? -1.009 -6.740 -5.262 1.00 96.81 286 MET A O 1
ATOM 2143 N N . VAL A 1 287 ? -1.980 -5.766 -7.039 1.00 96.62 287 VAL A N 1
ATOM 2144 C CA . VAL A 1 287 ? -0.762 -5.612 -7.842 1.00 96.62 287 VAL A CA 1
ATOM 2145 C C . VAL A 1 287 ? -0.495 -4.129 -8.057 1.00 96.62 287 VAL A C 1
ATOM 2147 O O . VAL A 1 287 ? -1.332 -3.402 -8.588 1.00 96.62 287 VAL A O 1
ATOM 2150 N N . VAL A 1 288 ? 0.684 -3.678 -7.631 1.00 96.12 288 VAL A N 1
ATOM 2151 C CA . VAL A 1 288 ? 1.141 -2.296 -7.803 1.00 96.12 288 VAL A CA 1
ATOM 2152 C C . VAL A 1 288 ? 1.865 -2.190 -9.145 1.00 96.12 288 VAL A C 1
ATOM 2154 O O . VAL A 1 288 ? 3.027 -2.575 -9.255 1.00 96.12 288 VAL A O 1
ATOM 2157 N N . ASP A 1 289 ? 1.187 -1.674 -10.168 1.00 94.06 289 ASP A N 1
ATOM 2158 C CA . ASP A 1 289 ? 1.791 -1.412 -11.473 1.00 94.06 289 ASP A CA 1
ATOM 2159 C C . ASP A 1 289 ? 2.271 0.044 -11.549 1.00 94.06 289 ASP A C 1
ATOM 2161 O O . ASP A 1 289 ? 1.491 0.987 -11.707 1.00 94.06 289 ASP A O 1
ATOM 2165 N N . LEU A 1 290 ? 3.587 0.228 -11.428 1.00 91.50 290 LEU A N 1
ATOM 2166 C CA . LEU A 1 290 ? 4.229 1.540 -11.510 1.00 91.50 290 LEU A CA 1
ATOM 2167 C C . LEU A 1 290 ? 4.393 2.042 -12.951 1.00 91.50 290 LEU A C 1
ATOM 2169 O O . LEU A 1 290 ? 4.516 3.249 -13.147 1.00 91.50 290 LEU A O 1
ATOM 2173 N N . ASN A 1 291 ? 4.359 1.152 -13.950 1.00 88.62 291 ASN A N 1
ATOM 2174 C CA . ASN A 1 291 ? 4.446 1.531 -15.360 1.00 88.62 291 ASN A CA 1
ATOM 2175 C C . ASN A 1 291 ? 3.145 2.202 -15.815 1.00 88.62 291 ASN A C 1
ATOM 2177 O O . ASN A 1 291 ? 3.171 3.247 -16.461 1.00 88.62 291 ASN A O 1
ATOM 2181 N N . THR A 1 292 ? 1.999 1.641 -15.424 1.00 90.75 292 THR A N 1
ATOM 2182 C CA . THR A 1 292 ? 0.681 2.229 -15.725 1.00 90.75 292 THR A CA 1
ATOM 2183 C C . THR A 1 292 ? 0.133 3.119 -14.607 1.00 90.75 292 THR A C 1
ATOM 2185 O O . THR A 1 292 ? -0.952 3.682 -14.757 1.00 90.75 292 THR A O 1
ATOM 2188 N N . ARG A 1 293 ? 0.861 3.264 -13.488 1.00 93.38 293 ARG A N 1
ATOM 2189 C CA . ARG A 1 293 ? 0.424 3.980 -12.272 1.00 93.38 293 ARG A CA 1
ATOM 2190 C C . ARG A 1 293 ? -0.972 3.537 -11.821 1.00 93.38 293 ARG A C 1
ATOM 2192 O O . ARG A 1 293 ? -1.859 4.357 -11.577 1.00 93.38 293 ARG A O 1
ATOM 2199 N N . THR A 1 294 ? -1.168 2.225 -11.733 1.00 95.50 294 THR A N 1
ATOM 2200 C CA . THR A 1 294 ? -2.452 1.599 -11.404 1.00 95.50 294 THR A CA 1
ATOM 2201 C C . THR A 1 294 ? -2.267 0.553 -10.308 1.00 95.50 294 THR A C 1
ATOM 2203 O O . THR A 1 294 ? -1.307 -0.212 -10.308 1.00 95.50 294 THR A O 1
ATOM 2206 N N . LEU A 1 295 ? -3.189 0.525 -9.350 1.00 96.94 295 LEU A N 1
ATOM 2207 C CA . LEU A 1 295 ? -3.334 -0.551 -8.380 1.00 96.94 295 LEU A CA 1
ATOM 2208 C C . LEU A 1 295 ? -4.418 -1.503 -8.888 1.00 96.94 295 LEU A C 1
ATOM 2210 O O . LEU A 1 295 ? -5.583 -1.123 -8.979 1.00 96.94 295 LEU A O 1
ATOM 2214 N N . LEU A 1 296 ? -4.041 -2.724 -9.246 1.00 96.50 296 LEU A N 1
ATOM 2215 C CA . LEU A 1 296 ? -4.977 -3.751 -9.697 1.00 96.50 296 LEU A CA 1
ATOM 2216 C C . LEU A 1 296 ? -5.450 -4.546 -8.483 1.00 96.50 296 LEU A C 1
ATOM 2218 O O . LEU A 1 296 ? -4.623 -5.001 -7.698 1.00 96.50 296 LEU A O 1
ATOM 2222 N N . ILE A 1 297 ? -6.757 -4.714 -8.312 1.00 93.00 297 ILE A N 1
ATOM 2223 C CA . ILE A 1 297 ? -7.344 -5.448 -7.185 1.00 93.00 297 ILE A CA 1
ATOM 2224 C C . ILE A 1 297 ? -7.822 -6.821 -7.666 1.00 93.00 297 ILE A C 1
ATOM 2226 O O . ILE A 1 297 ? -8.654 -6.894 -8.569 1.00 93.00 297 ILE A O 1
ATOM 2230 N N . GLY A 1 298 ? -7.355 -7.902 -7.033 1.00 88.25 298 GLY A N 1
ATOM 2231 C CA . GLY A 1 298 ? -7.722 -9.275 -7.401 1.00 88.25 298 GLY A CA 1
ATOM 2232 C C . GLY A 1 298 ? -6.775 -9.957 -8.398 1.00 88.25 298 GLY A C 1
ATOM 2233 O O . GLY A 1 298 ? -7.171 -10.922 -9.046 1.00 88.25 298 GLY A O 1
ATOM 2234 N N . GLY A 1 299 ? -5.533 -9.484 -8.519 1.00 88.81 299 GLY A N 1
ATOM 2235 C CA . GLY A 1 299 ? -4.493 -10.051 -9.380 1.00 88.81 299 GLY A CA 1
ATOM 2236 C C . GLY A 1 299 ? -4.171 -9.197 -10.609 1.00 88.81 299 GLY A C 1
ATOM 2237 O O . GLY A 1 299 ? -4.565 -8.037 -10.704 1.00 88.81 299 GLY A O 1
ATOM 2238 N N . VAL A 1 300 ? -3.424 -9.781 -11.552 1.00 85.56 300 VAL A N 1
ATOM 2239 C CA . VAL A 1 300 ? -2.913 -9.096 -12.759 1.00 85.56 300 VAL A CA 1
ATOM 2240 C C . VAL A 1 300 ? -4.036 -8.675 -13.717 1.00 85.56 300 VAL A C 1
ATOM 2242 O O . VAL A 1 300 ? -3.945 -7.617 -14.326 1.00 85.56 300 VAL A O 1
ATOM 2245 N N . ASP A 1 301 ? -5.124 -9.445 -13.786 1.00 87.69 301 ASP A N 1
ATOM 2246 C CA . ASP A 1 301 ? -6.330 -9.111 -14.566 1.00 87.69 301 ASP A CA 1
ATOM 2247 C C . ASP A 1 301 ? -7.442 -8.511 -13.681 1.00 87.69 301 ASP A C 1
ATOM 2249 O O . ASP A 1 301 ? -8.633 -8.594 -13.987 1.00 87.69 301 ASP A O 1
ATOM 2253 N N . GLY A 1 302 ? -7.049 -7.971 -12.525 1.00 85.75 302 GLY A N 1
ATOM 2254 C CA . GLY A 1 302 ? -7.945 -7.438 -11.511 1.00 85.75 302 GLY A CA 1
ATOM 2255 C C . GLY A 1 302 ? -8.601 -6.107 -11.886 1.00 85.75 302 GLY A C 1
ATOM 2256 O O . GLY A 1 302 ? -8.343 -5.512 -12.931 1.00 85.75 302 GLY A O 1
ATOM 2257 N N . TYR A 1 303 ? -9.444 -5.602 -10.986 1.00 90.38 303 TYR A N 1
ATOM 2258 C CA . TYR A 1 303 ? -10.092 -4.303 -11.151 1.00 90.38 303 TYR A CA 1
ATOM 2259 C C . TYR A 1 303 ? -9.051 -3.169 -11.061 1.00 90.38 303 TYR A C 1
ATOM 2261 O O . TYR A 1 303 ? -8.383 -3.054 -10.027 1.00 90.38 303 TYR A O 1
ATOM 2269 N N . PRO A 1 304 ? -8.898 -2.324 -12.098 1.00 95.62 304 PRO A N 1
ATOM 2270 C CA . PRO A 1 304 ? -7.877 -1.286 -12.115 1.00 95.62 304 PRO A CA 1
ATOM 2271 C C . PRO A 1 304 ? -8.308 -0.032 -11.352 1.00 95.62 304 PRO A C 1
ATOM 2273 O O . PRO A 1 304 ? -9.343 0.572 -11.633 1.00 95.62 304 PRO A O 1
ATOM 2276 N N . VAL A 1 305 ? -7.458 0.416 -10.431 1.00 95.06 305 VAL A N 1
ATOM 2277 C CA . VAL A 1 305 ? -7.612 1.674 -9.693 1.00 95.06 305 VAL A CA 1
ATOM 2278 C C . VAL A 1 305 ? -6.452 2.595 -10.030 1.00 95.06 305 VAL A C 1
ATOM 2280 O O . VAL A 1 305 ? -5.306 2.329 -9.671 1.00 95.06 305 VAL A O 1
ATOM 2283 N N . LYS A 1 306 ? -6.738 3.704 -10.711 1.00 95.69 306 LYS A N 1
ATOM 2284 C CA . LYS A 1 306 ? -5.708 4.685 -11.059 1.00 95.69 306 LYS A CA 1
ATOM 2285 C C . LYS A 1 306 ? -5.122 5.314 -9.790 1.00 95.69 306 LYS A C 1
ATOM 2287 O O . LYS A 1 306 ? -5.866 5.745 -8.906 1.00 95.69 306 LYS A O 1
ATOM 2292 N N . MET A 1 307 ? -3.796 5.384 -9.717 1.00 95.81 307 MET A N 1
ATOM 2293 C CA . MET A 1 307 ? -3.115 6.123 -8.660 1.00 95.81 307 MET A CA 1
ATOM 2294 C C . MET A 1 307 ? -3.335 7.626 -8.833 1.00 95.81 307 MET A C 1
ATOM 2296 O O . MET A 1 307 ? -3.412 8.139 -9.950 1.00 95.81 307 MET A O 1
ATOM 2300 N N . LEU A 1 308 ? -3.414 8.323 -7.708 1.00 93.50 308 LEU A N 1
ATOM 2301 C CA . LEU A 1 308 ? -3.534 9.768 -7.652 1.00 93.50 308 LEU A CA 1
ATOM 2302 C C . LEU A 1 308 ? -2.231 10.438 -8.093 1.00 93.50 308 LEU A C 1
ATOM 2304 O O . LEU A 1 308 ? -1.123 9.942 -7.855 1.00 93.50 308 LEU A O 1
ATOM 2308 N N . GLU A 1 309 ? -2.378 11.596 -8.717 1.00 89.94 309 GLU A N 1
ATOM 2309 C CA . GLU A 1 309 ? -1.292 12.544 -8.910 1.00 89.94 309 GLU A CA 1
ATOM 2310 C C . GLU A 1 309 ? -1.025 13.315 -7.616 1.00 89.94 309 GLU A C 1
ATOM 2312 O O . GLU A 1 309 ? -1.919 13.533 -6.793 1.00 89.94 309 GLU A O 1
ATOM 2317 N N . ASP A 1 310 ? 0.208 13.794 -7.447 1.00 83.94 310 ASP A N 1
ATOM 2318 C CA . ASP A 1 310 ? 0.606 14.505 -6.230 1.00 83.94 310 ASP A CA 1
ATOM 2319 C C . ASP A 1 310 ? -0.301 15.710 -5.960 1.00 83.94 310 ASP A C 1
ATOM 2321 O O . ASP A 1 310 ? -0.634 15.968 -4.807 1.00 83.94 310 ASP A O 1
ATOM 2325 N N . SER A 1 311 ? -0.743 16.415 -7.010 1.00 86.19 311 SER A N 1
ATOM 2326 C CA . SER A 1 311 ? -1.644 17.573 -6.934 1.00 86.19 311 SER A CA 1
ATOM 2327 C C . SER A 1 311 ? -3.052 17.238 -6.436 1.00 86.19 311 SER A C 1
ATOM 2329 O O . SER A 1 311 ? -3.731 18.133 -5.939 1.00 86.19 311 SER A O 1
ATOM 2331 N N . GLU A 1 312 ? -3.485 15.981 -6.543 1.00 88.12 312 GLU A N 1
ATOM 2332 C CA . GLU A 1 312 ? -4.812 15.526 -6.111 1.00 88.12 312 GLU A CA 1
ATOM 2333 C C . GLU A 1 312 ? -4.854 15.187 -4.614 1.00 88.12 312 GLU A C 1
ATOM 2335 O O . GLU A 1 312 ? -5.920 15.228 -3.999 1.00 88.12 312 GLU A O 1
ATOM 2340 N N . VAL A 1 313 ? -3.705 14.878 -4.005 1.00 88.88 313 VAL A N 1
ATOM 2341 C CA . VAL A 1 313 ? -3.612 14.574 -2.570 1.00 88.88 313 VAL A CA 1
ATOM 2342 C C . VAL A 1 313 ? -3.708 15.875 -1.756 1.00 88.88 313 VAL A C 1
ATOM 2344 O O . VAL A 1 313 ? -2.919 16.785 -1.993 1.00 88.88 313 VAL A O 1
ATOM 2347 N N . PRO A 1 314 ? -4.619 16.017 -0.778 1.00 86.75 314 PRO A N 1
ATOM 2348 C CA . PRO A 1 314 ? -4.684 17.213 0.064 1.00 86.75 314 PRO A CA 1
ATOM 2349 C C . PRO A 1 314 ? -3.383 17.441 0.847 1.00 86.75 314 PRO A C 1
ATOM 2351 O O . PRO A 1 314 ? -2.829 16.490 1.393 1.00 86.75 314 PRO A O 1
ATOM 2354 N N . GLU A 1 315 ? -2.920 18.694 0.963 1.00 84.31 315 GLU A N 1
ATOM 2355 C CA . GLU A 1 315 ? -1.680 19.046 1.691 1.00 84.31 315 GLU A CA 1
ATOM 2356 C C . GLU A 1 315 ? -1.638 18.461 3.105 1.00 84.31 315 GLU A C 1
ATOM 2358 O O . GLU A 1 315 ? -0.649 17.856 3.498 1.00 84.31 315 GLU A O 1
ATOM 2363 N N . GLU A 1 316 ? -2.749 18.555 3.832 1.00 82.19 316 GLU A N 1
ATOM 2364 C CA . GLU A 1 316 ? -2.910 18.041 5.197 1.00 82.19 316 GLU A CA 1
ATOM 2365 C C . GLU A 1 316 ? -2.836 16.509 5.337 1.00 82.19 316 GLU A C 1
ATOM 2367 O O . GLU A 1 316 ? -2.806 16.002 6.461 1.00 82.19 316 GLU A O 1
ATOM 2372 N N . MET A 1 317 ? -2.865 15.778 4.220 1.00 81.94 317 MET A N 1
ATOM 2373 C CA . MET A 1 317 ? -2.800 14.315 4.139 1.00 81.94 317 MET A CA 1
ATOM 2374 C C . MET A 1 317 ? -1.531 13.825 3.436 1.00 81.94 317 MET A C 1
ATOM 2376 O O . MET A 1 317 ? -1.270 12.623 3.429 1.00 81.94 317 MET A O 1
ATOM 2380 N N . ARG A 1 318 ? -0.721 14.726 2.864 1.00 80.94 318 ARG A N 1
ATOM 2381 C CA . ARG A 1 318 ? 0.582 14.351 2.313 1.00 80.94 318 ARG A CA 1
ATOM 2382 C C . ARG A 1 318 ? 1.521 13.966 3.456 1.00 80.94 318 ARG A C 1
ATOM 2384 O O . ARG A 1 318 ? 1.490 14.558 4.536 1.00 80.94 318 ARG A O 1
ATOM 2391 N N . MET A 1 319 ? 2.363 12.964 3.219 1.00 72.62 319 MET A N 1
ATOM 2392 C CA . MET A 1 319 ? 3.529 12.748 4.070 1.00 72.62 319 MET A CA 1
ATOM 2393 C C . MET A 1 319 ? 4.626 13.702 3.616 1.00 72.62 319 MET A C 1
ATOM 2395 O O . MET A 1 319 ? 5.039 13.668 2.455 1.00 72.62 319 MET A O 1
ATOM 2399 N N . ASP A 1 320 ? 5.112 14.542 4.526 1.00 58.25 320 ASP A N 1
ATOM 2400 C CA . ASP A 1 320 ? 6.293 15.349 4.259 1.00 58.25 320 ASP A CA 1
ATOM 2401 C C . ASP A 1 320 ? 7.504 14.421 4.110 1.00 58.25 320 ASP A C 1
ATOM 2403 O O . ASP A 1 320 ? 8.091 13.951 5.085 1.00 58.25 320 ASP A O 1
ATOM 2407 N N . ALA A 1 321 ? 7.939 14.207 2.866 1.00 47.62 321 ALA A N 1
ATOM 2408 C CA . ALA A 1 321 ? 9.197 13.531 2.533 1.00 47.62 321 ALA A CA 1
ATOM 2409 C C . ALA A 1 321 ? 10.442 14.251 3.113 1.00 47.62 321 ALA A C 1
ATOM 2411 O O . ALA A 1 321 ? 11.569 13.775 2.984 1.00 47.62 321 ALA A O 1
ATOM 2412 N N . ALA A 1 322 ? 10.251 15.406 3.762 1.00 40.72 322 ALA A N 1
ATOM 2413 C CA . ALA A 1 322 ? 11.281 16.234 4.374 1.00 40.72 322 ALA A CA 1
ATOM 2414 C C . ALA A 1 322 ? 11.665 15.822 5.805 1.00 40.72 322 ALA A C 1
ATOM 2416 O O . ALA A 1 322 ? 12.481 16.507 6.432 1.00 40.72 322 ALA A O 1
ATOM 2417 N N . GLN A 1 323 ? 11.162 14.704 6.333 1.00 43.78 323 GLN A N 1
ATOM 2418 C CA . GLN A 1 323 ? 11.776 14.115 7.517 1.00 43.78 323 GLN A CA 1
ATOM 2419 C C . GLN A 1 323 ? 13.063 13.417 7.079 1.00 43.78 323 GLN A C 1
ATOM 2421 O O . GLN A 1 323 ? 13.075 12.233 6.757 1.00 43.78 323 GLN A O 1
ATOM 2426 N N . LYS A 1 324 ? 14.137 14.218 6.996 1.00 35.41 324 LYS A N 1
ATOM 2427 C CA . LYS A 1 324 ? 15.514 13.799 6.720 1.00 35.41 324 LYS A CA 1
ATOM 2428 C C . LYS A 1 324 ? 15.768 12.458 7.404 1.00 35.41 324 LYS A C 1
ATOM 2430 O O . LYS A 1 324 ? 15.989 12.413 8.616 1.00 35.41 324 LYS A O 1
ATOM 2435 N N . CYS A 1 325 ? 15.764 11.381 6.620 1.00 36.91 325 CYS A N 1
ATOM 2436 C CA . CYS A 1 325 ? 16.423 10.147 7.001 1.00 36.91 325 CYS A CA 1
ATOM 2437 C C . CYS A 1 325 ? 17.913 10.489 7.039 1.00 36.91 325 CYS A C 1
ATOM 2439 O O . CYS A 1 325 ? 18.641 10.384 6.056 1.00 36.91 325 CYS A O 1
ATOM 2441 N N . THR A 1 326 ? 18.330 11.063 8.161 1.00 34.78 326 THR A N 1
ATOM 2442 C CA . THR A 1 326 ? 19.733 11.266 8.467 1.00 34.78 326 THR A CA 1
ATOM 2443 C C . THR A 1 326 ? 20.186 9.889 8.905 1.00 34.78 326 THR A C 1
ATOM 2445 O O . THR A 1 326 ? 19.967 9.504 10.050 1.00 34.78 326 THR A O 1
ATOM 2448 N N . LEU A 1 327 ? 20.703 9.103 7.961 1.00 34.66 327 LEU A N 1
ATOM 2449 C CA . LEU A 1 327 ? 21.532 7.960 8.313 1.00 34.66 327 LEU A CA 1
ATOM 2450 C C . LEU A 1 327 ? 22.703 8.548 9.113 1.00 34.66 327 LEU A C 1
ATOM 2452 O O . LEU A 1 327 ? 23.531 9.265 8.549 1.00 34.66 327 LEU A O 1
ATOM 2456 N N . GLN A 1 328 ? 22.658 8.381 10.436 1.00 34.25 328 GLN A N 1
ATOM 2457 C CA . GLN A 1 328 ? 23.798 8.631 11.315 1.00 34.25 328 GLN A CA 1
ATOM 2458 C C . GLN A 1 328 ? 24.781 7.473 11.209 1.00 34.25 328 GLN A C 1
ATOM 2460 O O . GLN A 1 328 ? 24.309 6.321 11.070 1.00 34.25 328 GLN A O 1
#

Radius of gyration: 36.78 Å; chains: 1; bounding box: 86×69×105 Å

pLDDT: mean 72.71, std 22.4, range [24.38, 97.31]